Protein AF-B1XJD0-F1 (afdb_monomer_lite)

pLDDT: mean 73.73, std 21.12, range [34.34, 97.94]

Foldseek 3Di:
DDDDDDDDDDDDDDDDDPDDPPPPPPPPPQPWAWLDDDPPPPPCPFDPQQAWTKTWRPLQFAQFWTKIKTKFALVLQADQFFKKKKWWFLQFPWDFDQVQKWKDKQNHTAAWPSVQWDWFFQDDGPDQVVLVVVVVVVVVVPDPDDDDAWDFDQDPNDTDTGHPVVVVVVVVPPPDDDDDDDDDDDDDDPDDPDPPGRGIIMTMIGGPGTDDRSIIMIMMGGGMRGHNDFDWIKMWMWTDDPPDSGIDTRHIYIGGGHD

Structure (mmCIF, N/CA/C/O backbone):
data_AF-B1XJD0-F1
#
_entry.id   AF-B1XJD0-F1
#
loop_
_atom_site.group_PDB
_atom_site.id
_atom_site.type_symbol
_atom_site.label_atom_id
_atom_site.label_alt_id
_atom_site.label_comp_id
_atom_site.label_asym_id
_atom_site.label_entity_id
_atom_site.label_seq_id
_atom_site.pdbx_PDB_ins_code
_atom_site.Cartn_x
_atom_site.Cartn_y
_atom_site.Cartn_z
_atom_site.occupancy
_atom_site.B_iso_or_equiv
_atom_site.auth_seq_id
_atom_site.auth_comp_id
_atom_site.auth_asym_id
_atom_site.auth_atom_id
_atom_site.pdbx_PDB_model_num
ATOM 1 N N . MET A 1 1 ? -8.100 -79.275 33.938 1.00 37.09 1 MET A N 1
ATOM 2 C CA . MET A 1 1 ? -7.032 -79.720 34.858 1.00 37.09 1 MET A CA 1
ATOM 3 C C . MET A 1 1 ? -5.709 -79.637 34.116 1.00 37.09 1 MET A C 1
ATOM 5 O O . MET A 1 1 ? -5.648 -80.158 33.017 1.00 37.09 1 MET A O 1
ATOM 9 N N . GLN A 1 2 ? -4.712 -79.017 34.752 1.00 42.97 2 GLN A N 1
ATOM 10 C CA . GLN A 1 2 ? -3.267 -79.126 34.484 1.00 42.97 2 GLN A CA 1
ATOM 11 C C . GLN A 1 2 ? -2.743 -78.456 33.195 1.00 42.97 2 GLN A C 1
ATOM 13 O O . GLN A 1 2 ? -3.069 -78.874 32.097 1.00 42.97 2 GLN A O 1
ATOM 18 N N . LEU A 1 3 ? -2.105 -77.279 33.242 1.00 44.50 3 LEU A N 1
ATOM 19 C CA . LEU A 1 3 ? -0.872 -76.830 33.925 1.00 44.50 3 LEU A CA 1
ATOM 20 C C . LEU A 1 3 ? 0.400 -77.063 33.082 1.00 44.50 3 LEU A C 1
ATOM 22 O O . LEU A 1 3 ? 0.907 -78.168 32.985 1.00 44.50 3 LEU A O 1
ATOM 26 N N . PHE A 1 4 ? 0.956 -75.925 32.656 1.00 47.53 4 PHE A N 1
ATOM 27 C CA . PHE A 1 4 ? 2.363 -75.526 32.774 1.00 47.53 4 PHE A CA 1
ATOM 28 C C . PHE A 1 4 ? 3.461 -76.048 31.823 1.00 47.53 4 PHE A C 1
ATOM 30 O O . PHE A 1 4 ? 3.772 -77.228 31.750 1.00 47.53 4 PHE A O 1
ATOM 37 N N . ARG A 1 5 ? 4.209 -75.025 31.363 1.00 42.06 5 ARG A N 1
ATOM 38 C CA . ARG A 1 5 ? 5.677 -74.910 31.224 1.00 42.06 5 ARG A CA 1
ATOM 39 C C . ARG A 1 5 ? 6.290 -75.278 29.872 1.00 42.06 5 ARG A C 1
ATOM 41 O O . ARG A 1 5 ? 6.793 -76.374 29.677 1.00 42.06 5 ARG A O 1
ATOM 48 N N . SER A 1 6 ? 6.448 -74.255 29.032 1.00 58.12 6 SER A N 1
ATOM 49 C CA . SER A 1 6 ? 7.637 -74.117 28.184 1.00 58.12 6 SER A CA 1
ATOM 50 C C . SER A 1 6 ? 8.697 -73.278 28.922 1.00 58.12 6 SER A C 1
ATOM 52 O O . SER A 1 6 ? 8.420 -72.118 29.248 1.00 58.12 6 SER A O 1
ATOM 54 N N . PRO A 1 7 ? 9.893 -73.816 29.218 1.00 52.16 7 PRO A N 1
ATOM 55 C CA . PRO A 1 7 ? 10.992 -73.037 29.760 1.00 52.16 7 PRO A CA 1
ATOM 56 C C . PRO A 1 7 ? 11.847 -72.431 28.637 1.00 52.16 7 PRO A C 1
ATOM 58 O O . PRO A 1 7 ? 12.238 -73.112 27.698 1.00 52.16 7 PRO A O 1
ATOM 61 N N . LEU A 1 8 ? 12.141 -71.140 28.806 1.00 48.28 8 LEU A N 1
ATOM 62 C CA . LEU A 1 8 ? 13.484 -70.550 28.758 1.00 48.28 8 LEU A CA 1
ATOM 63 C C . LEU A 1 8 ? 14.339 -70.891 27.520 1.00 48.28 8 LEU A C 1
ATOM 65 O O . LEU A 1 8 ? 14.899 -71.968 27.394 1.00 48.28 8 LEU A O 1
ATOM 69 N N . SER A 1 9 ? 14.500 -69.928 26.614 1.00 43.97 9 SER A N 1
ATOM 70 C CA . SER A 1 9 ? 15.556 -68.900 26.706 1.00 43.97 9 SER A CA 1
ATOM 71 C C . SER A 1 9 ? 16.812 -69.328 25.951 1.00 43.97 9 SER A C 1
ATOM 73 O O . SER A 1 9 ? 17.529 -70.212 26.415 1.00 43.97 9 SER A O 1
ATOM 75 N N . ARG A 1 10 ? 17.117 -68.633 24.843 1.00 45.28 10 ARG A N 1
ATOM 76 C CA . ARG A 1 10 ? 18.333 -67.801 24.723 1.00 45.28 10 ARG A CA 1
ATOM 77 C C . ARG A 1 10 ? 18.529 -67.221 23.311 1.00 45.28 10 ARG A C 1
ATOM 79 O O . ARG A 1 10 ? 18.660 -67.978 22.362 1.00 45.28 10 ARG A O 1
ATOM 86 N N . LEU A 1 11 ? 18.700 -65.888 23.287 1.00 49.62 11 LEU A N 1
ATOM 87 C CA . LEU A 1 11 ? 19.463 -65.048 22.334 1.00 49.62 11 LEU A CA 1
ATOM 88 C C . LEU A 1 11 ? 18.885 -64.896 20.900 1.00 49.62 11 LEU A C 1
ATOM 90 O O . LEU A 1 11 ? 18.484 -65.868 20.291 1.00 49.62 11 LEU A O 1
ATOM 94 N N . ALA A 1 12 ? 18.806 -63.714 20.275 1.00 50.94 12 ALA A N 1
ATOM 95 C CA . ALA A 1 12 ? 19.530 -62.464 20.493 1.00 50.94 12 ALA A CA 1
ATOM 96 C C . ALA A 1 12 ? 18.736 -61.219 20.024 1.00 50.94 12 ALA A C 1
ATOM 98 O O . ALA A 1 12 ? 18.083 -61.215 18.988 1.00 50.94 12 ALA A O 1
ATOM 99 N N . ILE A 1 13 ? 18.833 -60.179 20.851 1.00 56.44 13 ILE A N 1
ATOM 100 C CA . ILE A 1 13 ? 18.947 -58.738 20.573 1.00 56.44 13 ILE A CA 1
ATOM 101 C C . ILE A 1 13 ? 18.846 -58.322 19.088 1.00 56.44 13 ILE A C 1
ATOM 103 O O . ILE A 1 13 ? 19.771 -58.550 18.315 1.00 56.44 13 ILE A O 1
ATOM 107 N N . ALA A 1 14 ? 17.798 -57.564 18.750 1.00 46.12 14 ALA A N 1
ATOM 108 C CA . ALA A 1 14 ? 17.806 -56.607 17.642 1.00 46.12 14 ALA A CA 1
ATOM 109 C C . ALA A 1 14 ? 17.005 -55.358 18.052 1.00 46.12 14 ALA A C 1
ATOM 111 O O . ALA A 1 14 ? 15.786 -55.287 17.934 1.00 46.12 14 ALA A O 1
ATOM 112 N N . THR A 1 15 ? 17.747 -54.440 18.669 1.00 57.81 15 THR A N 1
ATOM 113 C CA . THR A 1 15 ? 17.587 -52.978 18.709 1.00 57.81 15 THR A CA 1
ATOM 114 C C . THR A 1 15 ? 16.253 -52.375 18.250 1.00 57.81 15 THR A C 1
ATOM 116 O O . THR A 1 15 ? 15.942 -52.292 17.065 1.00 57.81 15 THR A O 1
ATOM 119 N N . THR A 1 16 ? 15.549 -51.815 19.232 1.00 60.94 16 THR A N 1
ATOM 120 C CA . THR A 1 16 ? 14.653 -50.658 19.118 1.00 60.94 16 THR A CA 1
ATOM 121 C C . THR A 1 16 ? 15.273 -49.540 18.278 1.00 60.94 16 THR A C 1
ATOM 123 O O . THR A 1 16 ? 16.426 -49.219 18.538 1.00 60.94 16 THR A O 1
ATOM 126 N N . LEU A 1 17 ? 14.512 -48.941 17.350 1.00 49.38 17 LEU A N 1
ATOM 127 C CA . LEU A 1 17 ? 14.515 -47.513 16.962 1.00 49.38 17 LEU A CA 1
ATOM 128 C C . LEU A 1 17 ? 13.517 -47.311 15.794 1.00 49.38 17 LEU A C 1
ATOM 130 O O . LEU A 1 17 ? 13.895 -47.104 14.647 1.00 49.38 17 LEU A O 1
ATOM 134 N N . LEU A 1 18 ? 12.213 -47.377 16.081 1.00 52.88 18 LEU A N 1
ATOM 135 C CA . LEU A 1 18 ? 11.192 -46.709 15.261 1.00 52.88 18 LEU A CA 1
ATOM 136 C C . LEU A 1 18 ? 10.568 -45.614 16.120 1.00 52.88 18 LEU A C 1
ATOM 138 O O . LEU A 1 18 ? 9.481 -45.766 16.670 1.00 52.88 18 LEU A O 1
ATOM 142 N N . SER A 1 19 ? 11.293 -44.515 16.290 1.00 52.78 19 SER A N 1
ATOM 143 C CA . SER A 1 19 ? 10.734 -43.305 16.874 1.00 52.78 19 SER A CA 1
ATOM 144 C C . SER A 1 19 ? 11.059 -42.118 15.986 1.00 52.78 19 SER A C 1
ATOM 146 O O . SER A 1 19 ? 12.203 -41.682 15.910 1.00 52.78 19 SER A O 1
ATOM 148 N N . SER A 1 20 ? 9.993 -41.573 15.408 1.00 56.22 20 SER A N 1
ATOM 149 C CA . SER A 1 20 ? 9.822 -40.144 15.178 1.00 56.22 20 SER A CA 1
ATOM 150 C C . SER A 1 20 ? 10.720 -39.499 14.121 1.00 56.22 20 SER A C 1
ATOM 152 O O . SER A 1 20 ? 11.686 -38.803 14.420 1.00 56.22 20 SER A O 1
ATOM 154 N N . SER A 1 21 ? 10.308 -39.622 12.861 1.00 54.25 21 SER A N 1
ATOM 155 C CA . SER A 1 21 ? 10.612 -38.613 11.845 1.00 54.25 21 SER A CA 1
ATOM 156 C C . SER A 1 21 ? 9.574 -37.489 11.955 1.00 54.25 21 SER A C 1
ATOM 158 O O . SER A 1 21 ? 8.700 -37.366 11.101 1.00 54.25 21 SER A O 1
ATOM 160 N N . LEU A 1 22 ? 9.623 -36.675 13.020 1.00 59.91 22 LEU A N 1
ATOM 161 C CA . LEU A 1 22 ? 9.024 -35.342 12.930 1.00 59.91 22 LEU A CA 1
ATOM 162 C C . LEU A 1 22 ? 9.862 -34.592 11.896 1.00 59.91 22 LEU A C 1
ATOM 164 O O . LEU A 1 22 ? 10.972 -34.148 12.188 1.00 59.91 22 LEU A O 1
ATOM 168 N N . THR A 1 23 ? 9.349 -34.483 10.675 1.00 52.47 23 THR A N 1
ATOM 169 C CA . THR A 1 23 ? 9.836 -33.507 9.709 1.00 52.47 23 THR A CA 1
ATOM 170 C C . THR A 1 23 ? 9.538 -32.130 10.289 1.00 52.47 23 THR A C 1
ATOM 172 O O . THR A 1 23 ? 8.496 -31.535 10.017 1.00 52.47 23 THR A O 1
ATOM 175 N N . PHE A 1 24 ? 10.441 -31.636 11.135 1.00 52.72 24 PHE A N 1
ATOM 176 C CA . PHE A 1 24 ? 10.622 -30.210 11.326 1.00 52.72 24 PHE A CA 1
ATOM 177 C C . PHE A 1 24 ? 10.983 -29.674 9.947 1.00 52.72 24 PHE A C 1
ATOM 179 O O . PHE A 1 24 ? 12.135 -29.748 9.527 1.00 52.72 24 PHE A O 1
ATOM 186 N N . MET A 1 25 ? 9.978 -29.217 9.201 1.00 52.56 25 MET A N 1
ATOM 187 C CA . MET A 1 25 ? 10.244 -28.315 8.098 1.00 52.56 25 MET A CA 1
ATOM 188 C C . MET A 1 25 ? 10.912 -27.106 8.750 1.00 52.56 25 MET A C 1
ATOM 190 O O . MET A 1 25 ? 10.276 -26.472 9.601 1.00 52.56 25 MET A O 1
ATOM 194 N N . PRO A 1 26 ? 12.194 -26.820 8.461 1.00 43.28 26 PRO A N 1
ATOM 195 C CA . PRO A 1 26 ? 12.748 -25.553 8.878 1.00 43.28 26 PRO A CA 1
ATOM 196 C C . PRO A 1 26 ? 11.843 -24.499 8.249 1.00 43.28 26 PRO A C 1
ATOM 198 O O . PRO A 1 26 ? 11.641 -24.499 7.033 1.00 43.28 26 PRO A O 1
ATOM 201 N N . GLN A 1 27 ? 11.240 -23.647 9.077 1.00 50.47 27 GLN A N 1
ATOM 202 C CA . GLN A 1 27 ? 10.704 -22.400 8.564 1.00 50.47 27 GLN A CA 1
ATOM 203 C C . GLN A 1 27 ? 11.916 -21.710 7.959 1.00 50.47 27 GLN A C 1
ATOM 205 O O . GLN A 1 27 ? 12.839 -21.347 8.692 1.00 50.47 27 GLN A O 1
ATOM 210 N N . MET A 1 28 ? 11.995 -21.684 6.628 1.00 46.50 28 MET A N 1
ATOM 211 C CA . MET A 1 28 ? 13.042 -20.938 5.959 1.00 46.50 28 MET A CA 1
ATOM 212 C C . MET A 1 28 ? 12.888 -19.517 6.476 1.00 46.50 28 MET A C 1
ATOM 214 O O . MET A 1 28 ? 11.857 -18.884 6.256 1.00 46.50 28 MET A O 1
ATOM 218 N N . ALA A 1 29 ? 13.860 -19.070 7.266 1.00 50.50 29 ALA A N 1
ATOM 219 C CA . ALA A 1 29 ? 13.993 -17.668 7.577 1.00 50.50 29 ALA A CA 1
ATOM 220 C C . ALA A 1 29 ? 14.306 -17.007 6.234 1.00 50.50 29 ALA A C 1
ATOM 222 O O . ALA A 1 29 ? 15.445 -17.049 5.772 1.00 50.50 29 ALA A O 1
ATOM 223 N N . GLU A 1 30 ? 13.256 -16.541 5.556 1.00 58.94 30 GLU A N 1
ATOM 224 C CA . GLU A 1 30 ? 13.356 -15.717 4.357 1.00 58.94 30 GLU A CA 1
ATOM 225 C C . GLU A 1 30 ? 14.328 -14.583 4.688 1.00 58.94 30 GLU A C 1
ATOM 227 O O . GLU A 1 30 ? 14.205 -13.933 5.734 1.00 58.94 30 GLU A O 1
ATOM 232 N N . ALA A 1 31 ? 15.345 -14.399 3.848 1.00 63.00 31 ALA A N 1
ATOM 233 C CA . ALA A 1 31 ? 16.375 -13.389 4.048 1.00 63.00 31 ALA A CA 1
ATOM 234 C C . ALA A 1 31 ? 15.811 -12.016 3.660 1.00 63.00 31 ALA A C 1
ATOM 236 O O . ALA A 1 31 ? 16.278 -11.374 2.729 1.00 63.00 31 ALA A O 1
ATOM 237 N N . ARG A 1 32 ? 14.768 -11.587 4.372 1.00 84.31 32 ARG A N 1
ATOM 238 C CA . ARG A 1 32 ? 14.073 -10.326 4.145 1.00 84.31 32 ARG A CA 1
ATOM 239 C C . ARG A 1 32 ? 15.014 -9.177 4.470 1.00 84.31 32 ARG A C 1
ATOM 241 O O . ARG A 1 32 ? 15.467 -9.035 5.609 1.00 84.31 32 ARG A O 1
ATOM 248 N N . GLN A 1 33 ? 15.289 -8.348 3.478 1.00 84.88 33 GLN A N 1
ATOM 249 C CA . GLN A 1 33 ? 16.064 -7.130 3.653 1.00 84.88 33 GLN A CA 1
ATOM 250 C C . GLN A 1 33 ? 15.091 -5.986 3.947 1.00 84.88 33 GLN A C 1
ATOM 252 O O . GLN A 1 33 ? 14.076 -5.884 3.267 1.00 84.88 33 GLN A O 1
ATOM 257 N N . PRO A 1 34 ? 15.328 -5.128 4.951 1.00 86.62 34 PRO A N 1
ATOM 258 C CA . PRO A 1 34 ? 14.479 -3.955 5.146 1.00 86.62 34 PRO A CA 1
ATOM 259 C C . PRO A 1 34 ? 14.490 -3.107 3.867 1.00 86.62 34 PRO A C 1
ATOM 261 O O . PRO A 1 34 ? 15.546 -2.984 3.251 1.00 86.62 34 PRO A O 1
ATOM 264 N N . CYS A 1 35 ? 13.360 -2.501 3.481 1.00 79.44 35 CYS A N 1
ATOM 265 C CA . CYS A 1 35 ? 13.272 -1.691 2.252 1.00 79.44 35 CYS A CA 1
ATOM 266 C C . CYS A 1 35 ? 14.098 -0.391 2.287 1.00 79.44 35 CYS A C 1
ATOM 268 O O . CYS A 1 35 ? 13.770 0.557 1.595 1.00 79.44 35 CYS A O 1
ATOM 270 N N . GLY A 1 36 ? 15.076 -0.259 3.168 1.00 68.31 36 GLY A N 1
ATOM 271 C CA . GLY A 1 36 ? 15.842 0.959 3.321 1.00 68.31 36 GLY A CA 1
ATOM 272 C C . GLY A 1 36 ? 16.878 0.773 4.407 1.00 68.31 36 GLY A C 1
ATOM 273 O O . GLY A 1 36 ? 16.563 0.456 5.560 1.00 68.31 36 GLY A O 1
ATOM 274 N N . SER A 1 37 ? 18.133 0.977 4.035 1.00 51.00 37 SER A N 1
ATOM 275 C CA . SER A 1 37 ? 19.194 1.222 4.998 1.00 51.00 37 SER A CA 1
ATOM 276 C C . SER A 1 37 ? 19.042 2.681 5.430 1.00 51.00 37 SER A C 1
ATOM 278 O O . SER A 1 37 ? 18.950 3.549 4.580 1.00 51.00 37 SER A O 1
ATOM 280 N N . PHE A 1 38 ? 18.949 2.956 6.733 1.00 55.47 38 PHE A N 1
ATOM 281 C CA . PHE A 1 38 ? 18.838 4.300 7.330 1.00 55.47 38 PHE A CA 1
ATOM 282 C C . PHE A 1 38 ? 17.679 5.201 6.820 1.00 55.47 38 PHE A C 1
ATOM 284 O O . PHE A 1 38 ? 17.768 5.915 5.829 1.00 55.47 38 PHE A O 1
ATOM 291 N N . THR A 1 39 ? 16.590 5.316 7.588 1.00 52.31 39 THR A N 1
ATOM 292 C CA . THR A 1 39 ? 15.607 6.390 7.358 1.00 52.31 39 THR A CA 1
ATOM 293 C C . THR A 1 39 ? 16.167 7.732 7.842 1.00 52.31 39 THR A C 1
ATOM 295 O O . THR A 1 39 ? 15.893 8.162 8.963 1.00 52.31 39 THR A O 1
ATOM 298 N N . ILE A 1 40 ? 16.956 8.420 7.014 1.00 55.59 40 ILE A N 1
ATOM 299 C CA . ILE A 1 40 ? 17.175 9.858 7.197 1.00 55.59 40 ILE A CA 1
ATOM 300 C C . ILE A 1 40 ? 15.996 10.560 6.525 1.00 55.59 40 ILE A C 1
ATOM 302 O O . ILE A 1 40 ? 15.950 10.704 5.307 1.00 55.59 40 ILE A O 1
ATOM 306 N N . ASN A 1 41 ? 15.021 10.981 7.332 1.00 52.97 41 ASN A N 1
ATOM 307 C CA . ASN A 1 41 ? 13.953 11.885 6.913 1.00 52.97 41 ASN A CA 1
ATOM 308 C C . ASN A 1 41 ? 14.570 13.270 6.628 1.00 52.97 41 ASN A C 1
ATOM 310 O O . ASN A 1 41 ? 14.563 14.149 7.492 1.00 52.97 41 ASN A O 1
ATOM 314 N N . TRP A 1 42 ? 15.188 13.432 5.454 1.00 43.97 42 TRP A N 1
ATOM 315 C CA . TRP A 1 42 ? 15.706 14.708 4.963 1.00 43.97 42 TRP A CA 1
ATOM 316 C C . TRP A 1 42 ? 14.530 15.687 4.826 1.00 43.97 42 TRP A C 1
ATOM 318 O O . TRP A 1 42 ? 13.798 15.652 3.845 1.00 43.97 42 TRP A O 1
ATOM 328 N N . GLY A 1 43 ? 14.318 16.529 5.842 1.00 50.00 43 GLY A N 1
ATOM 329 C CA . GLY A 1 43 ? 13.309 17.598 5.824 1.00 50.00 43 GLY A CA 1
ATOM 330 C C . GLY A 1 43 ? 12.085 17.411 6.729 1.00 50.00 43 GLY A C 1
ATOM 331 O O . GLY A 1 43 ? 11.285 18.333 6.828 1.00 50.00 43 GLY A O 1
ATOM 332 N N . GLY A 1 44 ? 11.934 16.291 7.444 1.00 57.81 44 GLY A N 1
ATOM 333 C CA . GLY A 1 44 ? 10.861 16.148 8.441 1.00 57.81 44 GLY A CA 1
ATOM 334 C C . GLY A 1 44 ? 9.459 15.873 7.874 1.00 57.81 44 GLY A C 1
ATOM 335 O O . GLY A 1 44 ? 8.488 15.965 8.618 1.00 57.81 44 GLY A O 1
ATOM 336 N N . THR A 1 45 ? 9.335 15.493 6.600 1.00 64.56 45 THR A N 1
ATOM 337 C CA . THR A 1 45 ? 8.058 15.382 5.867 1.00 64.56 45 THR A CA 1
ATOM 338 C C . THR A 1 45 ? 7.074 14.369 6.472 1.00 64.56 45 THR A C 1
ATOM 340 O O . THR A 1 45 ? 5.865 14.523 6.322 1.00 64.56 45 THR A O 1
ATOM 343 N N . ILE A 1 46 ? 7.563 13.342 7.182 1.00 72.56 46 ILE A N 1
ATOM 344 C CA . ILE A 1 46 ? 6.724 12.287 7.779 1.00 72.56 46 ILE A CA 1
ATOM 345 C C . ILE A 1 46 ? 6.996 12.150 9.287 1.00 72.56 46 ILE A C 1
ATOM 347 O O . ILE A 1 46 ? 8.151 11.944 9.681 1.00 72.56 46 ILE A O 1
ATOM 351 N N . PRO A 1 47 ? 5.961 12.190 10.149 1.00 79.44 47 PRO A N 1
ATOM 352 C CA . PRO A 1 47 ? 6.110 11.875 11.567 1.00 79.44 47 PRO A CA 1
ATOM 353 C C . PRO A 1 47 ? 6.662 10.458 11.767 1.00 79.44 47 PRO A C 1
ATOM 355 O O . PRO A 1 47 ? 6.198 9.515 11.132 1.00 79.44 47 PRO A O 1
ATOM 358 N N . GLN A 1 48 ? 7.598 10.258 12.701 1.00 79.50 48 GLN A N 1
ATOM 359 C CA . GLN A 1 48 ? 8.196 8.930 12.934 1.00 79.50 48 GLN A CA 1
ATOM 360 C C . GLN A 1 48 ? 7.159 7.840 13.262 1.00 79.50 48 GLN A C 1
ATOM 362 O O . GLN A 1 48 ? 7.336 6.681 12.893 1.00 79.50 48 GLN A O 1
ATOM 367 N N . GLY A 1 49 ? 6.056 8.210 13.924 1.00 82.56 49 GLY A N 1
ATOM 368 C CA . GLY A 1 49 ? 4.950 7.299 14.235 1.00 82.56 49 GLY A CA 1
ATOM 369 C C . GLY A 1 49 ? 4.136 6.841 13.019 1.00 82.56 49 GLY A C 1
ATOM 370 O O . GLY A 1 49 ? 3.374 5.882 13.135 1.00 82.56 49 GLY A O 1
ATOM 371 N N . ASP A 1 50 ? 4.301 7.493 11.869 1.00 87.88 50 ASP A N 1
ATOM 372 C CA . ASP A 1 50 ? 3.628 7.169 10.608 1.00 87.88 50 ASP A CA 1
ATOM 373 C C . ASP A 1 50 ? 4.512 6.380 9.646 1.00 87.88 50 ASP A C 1
ATOM 375 O O . ASP A 1 50 ? 4.020 5.911 8.624 1.00 87.88 50 ASP A O 1
ATOM 379 N N . ILE A 1 51 ? 5.791 6.192 9.978 1.00 89.69 51 ILE A N 1
ATOM 380 C CA . ILE A 1 51 ? 6.685 5.346 9.193 1.00 89.69 51 ILE A CA 1
ATOM 381 C C . ILE A 1 51 ? 6.342 3.883 9.486 1.00 89.69 51 ILE A C 1
ATOM 383 O O . ILE A 1 51 ? 6.507 3.368 10.605 1.00 89.69 51 ILE A O 1
ATOM 387 N N . LEU A 1 52 ? 5.825 3.226 8.458 1.00 92.88 52 LEU A N 1
ATOM 388 C CA . LEU A 1 52 ? 5.489 1.816 8.456 1.00 92.88 52 LEU A CA 1
ATOM 389 C C . LEU A 1 52 ? 6.723 0.986 8.093 1.00 92.88 52 LEU A C 1
ATOM 391 O O . LEU A 1 52 ? 7.656 1.463 7.446 1.00 92.88 52 LEU A O 1
ATOM 395 N N . LYS A 1 53 ? 6.749 -0.264 8.556 1.00 92.44 53 LYS A N 1
ATOM 396 C CA . LYS A 1 53 ? 7.866 -1.171 8.283 1.00 92.44 53 LYS A CA 1
ATOM 397 C C . LYS A 1 53 ? 7.628 -1.882 6.964 1.00 92.44 53 LYS A C 1
ATOM 399 O O . LYS A 1 53 ? 6.501 -2.272 6.674 1.00 92.44 53 LYS A O 1
ATOM 404 N N . CYS A 1 54 ? 8.684 -2.098 6.197 1.00 93.00 54 CYS A N 1
ATOM 405 C CA . CYS A 1 54 ? 8.616 -3.020 5.081 1.00 93.00 54 CYS A CA 1
ATOM 406 C C . CYS A 1 54 ? 9.939 -3.747 4.861 1.00 93.00 54 CYS A C 1
ATOM 408 O O . CYS A 1 54 ? 10.986 -3.346 5.385 1.00 93.00 54 CYS A O 1
ATOM 410 N N . ALA A 1 55 ? 9.868 -4.817 4.079 1.00 92.75 55 ALA A N 1
ATOM 411 C CA . ALA A 1 55 ? 11.018 -5.562 3.609 1.00 92.75 55 ALA A CA 1
ATOM 412 C C . ALA A 1 55 ? 10.869 -5.975 2.138 1.00 92.75 55 ALA A C 1
ATOM 414 O O . ALA A 1 55 ? 9.760 -6.060 1.614 1.00 92.75 55 ALA A O 1
ATOM 415 N N . VAL A 1 56 ? 11.994 -6.273 1.501 1.00 92.25 56 VAL A N 1
ATOM 416 C CA . VAL A 1 56 ? 12.113 -6.847 0.160 1.00 92.25 56 VAL A CA 1
ATOM 417 C C . VAL A 1 56 ? 12.792 -8.215 0.252 1.00 92.25 56 VAL A C 1
ATOM 419 O O . VAL A 1 56 ? 13.613 -8.444 1.143 1.00 92.25 56 VAL A O 1
ATOM 422 N N . GLU A 1 57 ? 12.422 -9.149 -0.622 1.00 90.56 57 GLU A N 1
ATOM 423 C CA . GLU A 1 57 ? 12.968 -10.515 -0.584 1.00 90.56 57 GLU A CA 1
ATOM 424 C C . GLU A 1 57 ? 14.358 -10.601 -1.219 1.00 90.56 57 GLU A C 1
ATOM 426 O O . GLU A 1 57 ? 15.258 -11.202 -0.640 1.00 90.56 57 GLU A O 1
ATOM 431 N N . TYR A 1 58 ? 14.528 -10.036 -2.418 1.00 88.69 58 TYR A N 1
ATOM 432 C CA . TYR A 1 58 ? 15.737 -10.251 -3.221 1.00 88.69 58 TYR A CA 1
ATOM 433 C C . TYR A 1 58 ? 16.592 -9.003 -3.401 1.00 88.69 58 TYR A C 1
ATOM 435 O O . TYR A 1 58 ? 17.731 -9.133 -3.849 1.00 88.69 58 TYR A O 1
ATOM 443 N N . ASN A 1 59 ? 16.034 -7.824 -3.113 1.00 87.06 59 ASN A N 1
ATOM 444 C CA . ASN A 1 59 ? 16.640 -6.528 -3.412 1.00 87.06 59 ASN A CA 1
ATOM 445 C C . ASN A 1 59 ? 17.243 -6.494 -4.830 1.00 87.06 59 ASN A C 1
ATOM 447 O O . ASN A 1 59 ? 18.425 -6.255 -5.061 1.00 87.06 59 ASN A O 1
ATOM 451 N N . SER A 1 60 ? 16.405 -6.851 -5.794 1.00 88.69 60 SER A N 1
ATOM 452 C CA . SER A 1 60 ? 16.787 -7.146 -7.173 1.00 88.69 60 SER A CA 1
ATOM 453 C C . SER A 1 60 ? 17.139 -5.907 -8.009 1.00 88.69 60 SER A C 1
ATOM 455 O O . SER A 1 60 ? 17.660 -6.063 -9.115 1.00 88.69 60 SER A O 1
ATOM 457 N N . GLY A 1 61 ? 16.875 -4.703 -7.493 1.00 91.69 61 GLY A N 1
ATOM 458 C CA . GLY A 1 61 ? 17.151 -3.423 -8.148 1.00 91.69 61 GLY A CA 1
ATOM 459 C C . GLY A 1 61 ? 16.164 -3.046 -9.258 1.00 91.69 61 GLY A C 1
ATOM 460 O O . GLY A 1 61 ? 15.179 -3.742 -9.532 1.00 91.69 61 GLY A O 1
ATOM 461 N N . ALA A 1 62 ? 16.410 -1.908 -9.897 1.00 93.38 62 ALA A N 1
ATOM 462 C CA . ALA A 1 62 ? 15.549 -1.321 -10.915 1.00 93.38 62 ALA A CA 1
ATOM 463 C C . ALA A 1 62 ? 15.336 -2.255 -12.121 1.00 93.38 62 ALA A C 1
ATOM 465 O O . ALA A 1 62 ? 16.220 -3.012 -12.533 1.00 93.38 62 ALA A O 1
ATOM 466 N N . ARG A 1 63 ? 14.144 -2.194 -12.734 1.00 93.12 63 ARG A N 1
ATOM 467 C CA . ARG A 1 63 ? 13.714 -3.031 -13.881 1.00 93.12 63 ARG A CA 1
ATOM 468 C C . ARG A 1 63 ? 13.710 -4.547 -13.631 1.00 93.12 63 ARG A C 1
ATOM 470 O O . ARG A 1 63 ? 13.522 -5.318 -14.577 1.00 93.12 63 ARG A O 1
ATOM 477 N N . ARG A 1 64 ? 13.949 -5.008 -12.403 1.00 95.12 64 ARG A N 1
ATOM 478 C CA . ARG A 1 64 ? 13.884 -6.427 -12.030 1.00 95.12 64 ARG A CA 1
ATOM 479 C C . ARG A 1 64 ? 12.584 -6.746 -11.308 1.00 95.12 64 ARG A C 1
ATOM 481 O O . ARG A 1 64 ? 11.756 -5.873 -11.080 1.00 95.12 64 ARG A O 1
ATOM 488 N N . ARG A 1 65 ? 12.371 -8.031 -11.029 1.00 95.44 65 ARG A N 1
ATOM 489 C CA . ARG A 1 65 ? 11.223 -8.487 -10.251 1.00 95.44 65 ARG A CA 1
ATOM 490 C C . ARG A 1 65 ? 11.623 -8.735 -8.816 1.00 95.44 65 ARG A C 1
ATOM 492 O O . ARG A 1 65 ? 12.600 -9.441 -8.583 1.00 95.44 65 ARG A O 1
ATOM 499 N N . ASP A 1 66 ? 10.795 -8.259 -7.902 1.00 94.62 66 ASP A N 1
ATOM 500 C CA . ASP A 1 66 ? 10.970 -8.483 -6.477 1.00 94.62 66 ASP A CA 1
ATOM 501 C C . ASP A 1 66 ? 9.661 -8.858 -5.788 1.00 94.62 66 ASP A C 1
ATOM 503 O O . ASP A 1 66 ? 8.589 -8.915 -6.399 1.00 94.62 66 ASP A O 1
ATOM 507 N N . ARG A 1 67 ? 9.765 -9.124 -4.490 1.00 96.12 67 ARG A N 1
ATOM 508 C CA . ARG A 1 67 ? 8.629 -9.306 -3.601 1.00 96.12 67 ARG A CA 1
ATOM 509 C C . ARG A 1 67 ? 8.729 -8.322 -2.451 1.00 96.12 67 ARG A C 1
ATOM 511 O O . ARG A 1 67 ? 9.743 -8.286 -1.758 1.00 96.12 67 ARG A O 1
ATOM 518 N N . TYR A 1 68 ? 7.661 -7.563 -2.237 1.00 95.75 68 TYR A N 1
ATOM 519 C CA . TYR A 1 68 ? 7.573 -6.587 -1.156 1.00 95.75 68 TYR A CA 1
ATOM 520 C C . TYR A 1 68 ? 6.698 -7.123 -0.026 1.00 95.75 68 TYR A C 1
ATOM 522 O O . TYR A 1 68 ? 5.625 -7.675 -0.269 1.00 95.75 68 TYR A O 1
ATOM 530 N N . TYR A 1 69 ? 7.140 -6.908 1.208 1.00 96.44 69 TYR A N 1
ATOM 531 C CA . TYR A 1 69 ? 6.413 -7.187 2.441 1.00 96.44 69 TYR A CA 1
ATOM 532 C C . TYR A 1 69 ? 6.135 -5.861 3.136 1.00 96.44 69 TYR A C 1
ATOM 534 O O . TYR A 1 69 ? 7.048 -5.233 3.666 1.00 96.44 69 TYR A O 1
ATOM 542 N N . LEU A 1 70 ? 4.887 -5.417 3.115 1.00 96.88 70 LEU A N 1
ATOM 543 C CA . LEU A 1 70 ? 4.451 -4.123 3.622 1.00 96.88 70 LEU A CA 1
ATOM 544 C C . LEU A 1 70 ? 3.681 -4.336 4.936 1.00 96.88 70 LEU A C 1
ATOM 546 O O . LEU A 1 70 ? 2.551 -4.823 4.933 1.00 96.88 70 LEU A O 1
ATOM 550 N N . GLU A 1 71 ? 4.297 -4.005 6.073 1.00 96.38 71 GLU A N 1
ATOM 551 C CA . GLU A 1 71 ? 3.734 -4.230 7.413 1.00 96.38 71 GLU A CA 1
ATOM 552 C C . GLU A 1 71 ? 2.982 -2.987 7.907 1.00 96.38 71 GLU A C 1
ATOM 554 O O . GLU A 1 71 ? 3.519 -1.873 7.932 1.00 96.38 71 GLU A O 1
ATOM 559 N N . ILE A 1 72 ? 1.750 -3.190 8.369 1.00 96.50 72 ILE A N 1
ATOM 560 C CA . ILE A 1 72 ? 0.934 -2.207 9.075 1.00 96.50 72 ILE A CA 1
ATOM 561 C C . ILE A 1 72 ? 0.786 -2.673 10.520 1.00 96.50 72 ILE A C 1
ATOM 563 O O . ILE A 1 72 ? 0.134 -3.673 10.817 1.00 96.50 72 ILE A O 1
ATOM 567 N N . LYS A 1 73 ? 1.364 -1.894 11.436 1.00 92.38 73 LYS A N 1
ATOM 568 C CA . LYS A 1 73 ? 1.332 -2.190 12.870 1.00 92.38 73 LYS A CA 1
ATOM 569 C C . LYS A 1 73 ? -0.103 -2.183 13.387 1.00 92.38 73 LYS A C 1
ATOM 571 O O . LYS A 1 73 ? -0.855 -1.245 13.114 1.00 92.38 73 LYS A O 1
ATOM 576 N N . LYS A 1 74 ? -0.412 -3.111 14.292 1.00 95.50 74 LYS A N 1
ATOM 577 C CA . LYS A 1 74 ? -1.701 -3.168 15.002 1.00 95.50 74 LYS A CA 1
ATOM 578 C C . LYS A 1 74 ? -2.210 -1.848 15.589 1.00 95.50 74 LYS A C 1
ATOM 580 O O . LYS A 1 74 ? -3.405 -1.596 15.560 1.00 95.50 74 LYS A O 1
ATOM 585 N N . SER A 1 75 ? -1.323 -0.968 16.063 1.00 94.75 75 SER A N 1
ATOM 586 C CA . SER A 1 75 ? -1.701 0.340 16.622 1.00 94.75 75 SER A CA 1
ATOM 587 C C . SER A 1 75 ? -2.322 1.298 15.598 1.00 94.75 75 SER A C 1
ATOM 589 O O . SER A 1 75 ? -2.862 2.329 15.983 1.00 94.75 75 SER A O 1
ATOM 591 N N . LYS A 1 76 ? -2.196 1.004 14.298 1.00 95.50 76 LYS A N 1
ATOM 592 C CA . LYS A 1 76 ? -2.825 1.757 13.206 1.00 95.50 76 LYS A CA 1
ATOM 593 C C . LYS A 1 76 ? -4.190 1.180 12.815 1.00 95.50 76 LYS A C 1
ATOM 595 O O . LYS A 1 76 ? -4.991 1.885 12.214 1.00 95.50 76 LYS A O 1
ATOM 600 N N . ILE A 1 77 ? -4.483 -0.068 13.184 1.00 96.25 77 ILE A N 1
ATOM 601 C CA . ILE A 1 77 ? -5.754 -0.742 12.895 1.00 96.25 77 ILE A CA 1
ATOM 602 C C . ILE A 1 77 ? -6.741 -0.459 14.032 1.00 96.25 77 ILE A C 1
ATOM 604 O O . ILE A 1 77 ? -6.954 -1.281 14.917 1.00 96.25 77 ILE A O 1
ATOM 608 N N . VAL A 1 78 ? -7.310 0.745 14.041 1.00 94.00 78 VAL A N 1
ATOM 609 C CA . VAL A 1 78 ? -8.224 1.207 15.106 1.00 94.00 78 VAL A CA 1
ATOM 610 C C . VAL A 1 78 ? -9.691 0.827 14.875 1.00 94.00 78 VAL A C 1
ATOM 612 O O . VAL A 1 78 ? -10.489 0.884 15.805 1.00 94.00 78 VAL A O 1
ATOM 615 N N . ASP A 1 79 ? -10.043 0.429 13.652 1.00 94.62 79 ASP A N 1
ATOM 616 C CA . ASP A 1 79 ? -11.407 0.101 13.231 1.00 94.62 79 ASP A CA 1
ATOM 617 C C . ASP A 1 79 ? -11.430 -1.205 12.413 1.00 94.62 79 ASP A C 1
ATOM 619 O O . ASP A 1 79 ? -10.392 -1.790 12.084 1.00 94.62 79 ASP A O 1
ATOM 623 N N . ARG A 1 80 ? -12.630 -1.676 12.073 1.00 95.56 80 ARG A N 1
ATOM 624 C CA . ARG A 1 80 ? -12.902 -2.846 11.237 1.00 95.56 80 ARG A CA 1
ATOM 625 C C . ARG A 1 80 ? -12.722 -2.535 9.754 1.00 95.56 80 ARG A C 1
ATOM 627 O O . ARG A 1 80 ? -13.674 -2.558 8.970 1.00 95.56 80 ARG A O 1
ATOM 634 N N . PHE A 1 81 ? -11.492 -2.218 9.371 1.00 96.31 81 PHE A N 1
ATOM 635 C CA . PHE A 1 81 ? -11.139 -1.967 7.979 1.00 96.31 81 PHE A CA 1
ATOM 636 C C . PHE A 1 81 ? -11.356 -3.208 7.111 1.00 96.31 81 PHE A C 1
ATOM 638 O O . PHE A 1 81 ? -11.087 -4.331 7.534 1.00 96.31 81 PHE A O 1
ATOM 645 N N . GLN A 1 82 ? -11.831 -2.996 5.888 1.00 95.56 82 GLN A N 1
ATOM 646 C CA . GLN A 1 82 ? -11.989 -4.052 4.888 1.00 95.56 82 GLN A CA 1
ATOM 647 C C . GLN A 1 82 ? -11.206 -3.746 3.614 1.00 95.56 82 GLN A C 1
ATOM 649 O O . GLN A 1 82 ? -10.639 -4.659 3.019 1.00 95.56 82 GLN A O 1
ATOM 654 N N . THR A 1 83 ? -11.163 -2.47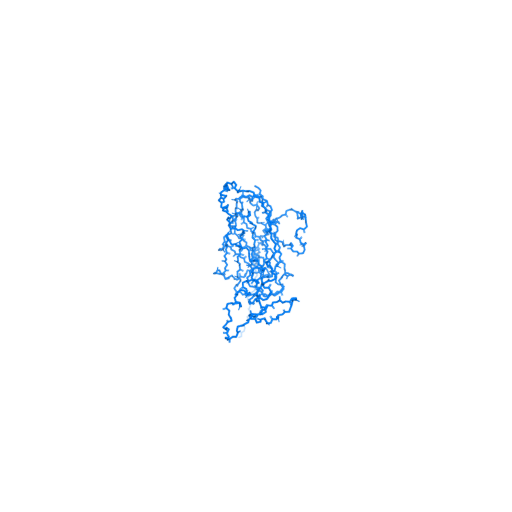8 3.208 1.00 95.38 83 THR A N 1
ATOM 655 C CA . THR A 1 83 ? -10.457 -2.052 1.999 1.00 95.38 83 THR A CA 1
ATOM 656 C C . THR A 1 83 ? -9.227 -1.254 2.383 1.00 95.38 83 THR A C 1
ATOM 658 O O . THR A 1 83 ? -9.326 -0.297 3.149 1.00 95.38 83 THR A O 1
ATOM 661 N N . PHE A 1 84 ? -8.085 -1.639 1.833 1.00 96.00 84 PHE A N 1
ATOM 662 C CA . PHE A 1 84 ? -6.828 -0.910 1.883 1.00 96.00 84 PHE A CA 1
ATOM 663 C C . PHE A 1 84 ? -6.565 -0.267 0.530 1.00 96.00 84 PHE A C 1
ATOM 665 O O . PHE A 1 84 ? -6.860 -0.848 -0.511 1.00 96.00 84 PHE A O 1
ATOM 672 N N . GLU A 1 85 ? -5.991 0.924 0.552 1.00 94.94 85 GLU A N 1
ATOM 673 C CA . GLU A 1 85 ? -5.604 1.663 -0.641 1.00 94.94 85 GLU A CA 1
ATOM 674 C C . GLU A 1 85 ? -4.168 2.139 -0.461 1.00 94.94 85 GLU A C 1
ATOM 676 O O . GLU A 1 85 ? -3.835 2.807 0.521 1.00 94.94 85 GLU A O 1
ATOM 681 N N . LEU A 1 86 ? -3.301 1.725 -1.377 1.00 95.25 86 LEU A N 1
ATOM 682 C CA . LEU A 1 86 ? -1.886 2.051 -1.363 1.00 95.25 86 LEU A CA 1
ATOM 683 C C . LEU A 1 86 ? -1.631 3.025 -2.504 1.00 95.25 86 LEU A C 1
ATOM 685 O O . LEU A 1 86 ? -1.825 2.687 -3.668 1.00 95.25 86 LEU A O 1
ATOM 689 N N . SER A 1 87 ? -1.193 4.227 -2.159 1.00 92.69 87 SER A N 1
ATOM 690 C CA . SER A 1 87 ? -0.833 5.277 -3.103 1.00 92.69 87 SER A CA 1
ATOM 691 C C . SER A 1 87 ? 0.664 5.234 -3.362 1.00 92.69 87 SER A C 1
ATOM 693 O O . SER A 1 87 ? 1.459 5.353 -2.428 1.00 92.69 87 SER A O 1
ATOM 695 N N . PHE A 1 88 ? 1.034 5.103 -4.629 1.00 92.69 88 PHE A N 1
ATOM 696 C CA . PHE A 1 88 ? 2.409 5.160 -5.111 1.00 92.69 88 PHE A CA 1
ATOM 697 C C . PHE A 1 88 ? 2.669 6.531 -5.751 1.00 92.69 88 PHE A C 1
ATOM 699 O O . PHE A 1 88 ? 1.734 7.133 -6.292 1.00 92.69 88 PHE A O 1
ATOM 706 N N . PRO A 1 89 ? 3.915 7.032 -5.699 1.00 89.88 89 PRO A N 1
ATOM 707 C CA . PRO A 1 89 ? 4.252 8.325 -6.278 1.00 89.88 89 PRO A CA 1
ATOM 708 C C . PRO A 1 89 ? 4.246 8.271 -7.816 1.00 89.88 89 PRO A C 1
ATOM 710 O O . PRO A 1 89 ? 4.359 7.205 -8.429 1.00 89.88 89 PRO A O 1
ATOM 713 N N . GLU A 1 90 ? 4.107 9.437 -8.446 1.00 85.38 90 GLU A N 1
ATOM 714 C CA . GLU A 1 90 ? 3.997 9.595 -9.906 1.00 85.38 90 GLU A CA 1
ATOM 715 C C . GLU A 1 90 ? 5.216 9.072 -10.686 1.00 85.38 90 GLU A C 1
ATOM 717 O O . GLU A 1 90 ? 5.099 8.616 -11.826 1.00 85.38 90 GLU A O 1
ATOM 722 N N . ASP A 1 91 ? 6.386 9.042 -10.057 1.00 87.81 91 ASP A N 1
ATOM 723 C CA . ASP A 1 91 ? 7.645 8.574 -10.631 1.00 87.81 91 ASP A CA 1
ATOM 724 C C . ASP A 1 91 ? 7.865 7.056 -10.474 1.00 87.81 91 ASP A C 1
ATOM 726 O O . ASP A 1 91 ? 8.790 6.503 -11.073 1.00 87.81 91 ASP A O 1
ATOM 730 N N . PHE A 1 92 ? 7.005 6.357 -9.720 1.00 91.62 92 PHE A N 1
ATOM 731 C CA . PHE A 1 92 ? 7.044 4.899 -9.570 1.00 91.62 92 PHE A CA 1
ATOM 732 C C . PHE A 1 92 ? 6.432 4.184 -10.783 1.00 91.62 92 PHE A C 1
ATOM 734 O O . PHE A 1 92 ? 5.296 3.723 -10.743 1.00 91.62 92 PHE A O 1
ATOM 741 N N . ASP A 1 93 ? 7.159 4.051 -11.883 1.00 91.56 93 ASP A N 1
ATOM 742 C CA . ASP A 1 93 ? 6.678 3.384 -13.107 1.00 91.56 93 ASP A CA 1
ATOM 743 C C . ASP A 1 93 ? 6.687 1.836 -13.046 1.00 91.56 93 ASP A C 1
ATOM 745 O O . ASP A 1 93 ? 6.604 1.156 -14.074 1.00 91.56 93 ASP A O 1
ATOM 749 N N . GLY A 1 94 ? 6.774 1.264 -11.841 1.00 92.50 94 GLY A N 1
ATOM 750 C CA . GLY A 1 94 ? 6.690 -0.174 -11.601 1.00 92.50 94 GLY A CA 1
ATOM 751 C C . GLY A 1 94 ? 5.296 -0.752 -11.872 1.00 92.50 94 GLY A C 1
ATOM 752 O O . GLY A 1 94 ? 4.308 -0.036 -12.047 1.00 92.50 94 GLY A O 1
ATOM 753 N N . ARG A 1 95 ? 5.193 -2.086 -11.900 1.00 94.62 95 ARG A N 1
ATOM 754 C CA . ARG A 1 95 ? 3.905 -2.786 -12.074 1.00 94.62 95 ARG A CA 1
ATOM 755 C C . ARG A 1 95 ? 3.705 -3.890 -11.053 1.00 94.62 95 ARG A C 1
ATOM 757 O O . ARG A 1 95 ? 4.546 -4.783 -10.940 1.00 94.62 95 ARG A O 1
ATOM 764 N N . VAL A 1 96 ? 2.554 -3.855 -10.389 1.00 95.44 96 VAL A N 1
ATOM 765 C CA . VAL A 1 96 ? 2.098 -4.887 -9.456 1.00 95.44 96 VAL A CA 1
ATOM 766 C C . VAL A 1 96 ? 1.234 -5.905 -10.204 1.00 95.44 96 VAL A C 1
ATOM 768 O O . VAL A 1 96 ? 0.446 -5.538 -11.072 1.00 95.44 96 VAL A O 1
ATOM 771 N N . ASP A 1 97 ? 1.424 -7.185 -9.892 1.00 94.12 97 ASP A N 1
ATOM 772 C CA . ASP A 1 97 ? 0.609 -8.303 -10.383 1.00 94.12 97 ASP A CA 1
ATOM 773 C C . ASP A 1 97 ? -0.507 -8.554 -9.355 1.00 94.12 97 ASP A C 1
ATOM 775 O O . ASP A 1 97 ? -0.243 -9.052 -8.258 1.00 94.12 97 ASP A O 1
ATOM 779 N N . ASP A 1 98 ? -1.733 -8.131 -9.670 1.00 91.06 98 ASP A N 1
ATOM 780 C CA . ASP A 1 98 ? -2.886 -8.164 -8.761 1.00 91.06 98 ASP A CA 1
ATOM 781 C C . ASP A 1 98 ? -3.273 -9.589 -8.338 1.00 91.06 98 ASP A C 1
ATOM 783 O O . ASP A 1 98 ? -3.570 -9.836 -7.168 1.00 91.06 98 ASP A O 1
ATOM 787 N N . ALA A 1 99 ? -3.133 -10.553 -9.248 1.00 92.81 99 ALA A N 1
ATOM 788 C CA . ALA A 1 99 ? -3.340 -11.977 -8.998 1.00 92.81 99 ALA A CA 1
ATOM 789 C C . ALA A 1 99 ? -2.323 -12.591 -8.016 1.00 92.81 99 ALA A C 1
ATOM 791 O O . ALA A 1 99 ? -2.494 -13.727 -7.568 1.00 92.81 99 ALA A O 1
ATOM 792 N N . LYS A 1 100 ? -1.241 -11.873 -7.689 1.00 95.62 100 LYS A N 1
ATOM 793 C CA . LYS A 1 100 ? -0.183 -12.326 -6.773 1.00 95.62 100 LYS A CA 1
ATOM 794 C C . LYS A 1 100 ? -0.110 -11.519 -5.481 1.00 95.62 100 LYS A C 1
ATOM 796 O O . LYS A 1 100 ? 0.870 -11.618 -4.734 1.00 95.62 100 LYS A O 1
ATOM 801 N N . ILE A 1 101 ? -1.151 -10.751 -5.190 1.00 97.38 101 ILE A N 1
ATOM 802 C CA . ILE A 1 101 ? -1.291 -10.058 -3.916 1.00 97.38 101 ILE A CA 1
ATOM 803 C C . ILE A 1 101 ? -1.769 -11.054 -2.865 1.00 97.38 101 ILE A C 1
ATOM 805 O O . ILE A 1 101 ? -2.744 -11.776 -3.056 1.00 97.38 101 ILE A O 1
ATOM 809 N N . ARG A 1 102 ? -1.090 -11.070 -1.719 1.00 97.25 102 ARG A N 1
ATOM 810 C CA . ARG A 1 102 ? -1.522 -11.820 -0.536 1.00 97.25 102 ARG A CA 1
ATOM 811 C C . ARG A 1 102 ? -1.577 -10.889 0.657 1.00 97.25 102 ARG A C 1
ATOM 813 O O . ARG A 1 102 ? -0.781 -9.960 0.763 1.00 97.25 102 ARG A O 1
ATOM 820 N N . VAL A 1 103 ? -2.483 -11.166 1.585 1.00 97.94 103 VAL A N 1
ATOM 821 C CA . VAL A 1 103 ? -2.548 -10.446 2.857 1.00 97.94 103 VAL A CA 1
ATOM 822 C C . VAL A 1 103 ? -2.500 -11.449 3.988 1.00 97.94 103 VAL A C 1
ATOM 824 O O .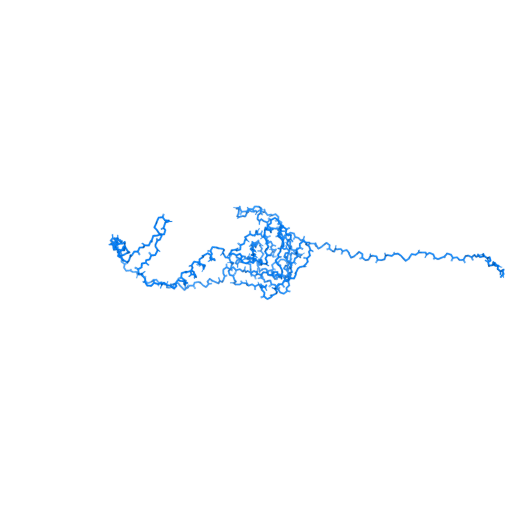 VAL A 1 103 ? -3.232 -12.439 3.990 1.00 97.94 103 VAL A O 1
ATOM 827 N N . ARG A 1 104 ? -1.641 -11.182 4.968 1.00 97.88 104 ARG A N 1
ATOM 828 C CA . ARG A 1 104 ? -1.618 -11.900 6.236 1.00 97.88 104 ARG A CA 1
ATOM 829 C C . ARG A 1 104 ? -2.104 -10.993 7.349 1.00 97.88 104 ARG A C 1
ATOM 831 O O . ARG A 1 104 ? -1.704 -9.840 7.446 1.00 97.88 104 ARG A O 1
ATOM 838 N N . VAL A 1 105 ? -2.936 -11.550 8.213 1.00 97.19 105 VAL A N 1
ATOM 839 C CA . VAL A 1 105 ? -3.467 -10.907 9.408 1.00 97.19 105 VAL A CA 1
ATOM 840 C C . VAL A 1 105 ? -3.049 -11.750 10.602 1.00 97.19 105 VAL A C 1
ATOM 842 O O . VAL A 1 105 ? -3.344 -12.945 10.662 1.00 97.19 105 VAL A O 1
ATOM 845 N N . ASN A 1 106 ? -2.323 -11.153 11.545 1.00 95.25 106 ASN A N 1
ATOM 846 C CA . ASN A 1 106 ? -1.736 -11.837 12.699 1.00 95.25 106 ASN A CA 1
ATOM 847 C C . ASN A 1 106 ? -0.924 -13.085 12.283 1.00 95.25 106 ASN A C 1
ATOM 849 O O . ASN A 1 106 ? -1.020 -14.149 12.898 1.00 95.25 106 ASN A O 1
ATOM 853 N N . GLY A 1 107 ? -0.172 -12.967 11.182 1.00 93.75 107 GLY A N 1
ATOM 854 C CA . GLY A 1 107 ? 0.652 -14.038 10.614 1.00 93.75 107 GLY A CA 1
ATOM 855 C C . GLY A 1 107 ? -0.104 -15.123 9.835 1.00 93.75 107 GLY A C 1
ATOM 856 O O . GLY A 1 107 ? 0.522 -16.082 9.387 1.00 93.75 107 GLY A O 1
ATOM 857 N N . ARG A 1 108 ? -1.425 -15.003 9.651 1.00 95.56 108 ARG A N 1
ATOM 858 C CA . ARG A 1 108 ? -2.240 -15.962 8.885 1.00 95.56 108 ARG A CA 1
ATOM 859 C C . ARG A 1 108 ? -2.760 -15.334 7.608 1.00 95.56 108 ARG A C 1
ATOM 861 O O . ARG A 1 108 ? -3.291 -14.234 7.648 1.00 95.56 108 ARG A O 1
ATOM 868 N N . GLU A 1 109 ? -2.632 -16.039 6.494 1.00 96.19 109 GLU A N 1
ATOM 869 C CA . GLU A 1 109 ? -3.175 -15.582 5.215 1.00 96.19 109 GLU A CA 1
ATOM 870 C C . GLU A 1 109 ? -4.708 -15.502 5.264 1.00 96.19 109 GLU A C 1
ATOM 872 O O . GLU A 1 109 ? -5.358 -16.389 5.824 1.00 96.19 109 GLU A O 1
ATOM 877 N N . VAL A 1 110 ? -5.270 -14.425 4.715 1.00 96.81 110 VAL A N 1
ATOM 878 C CA . VAL A 1 110 ? -6.716 -14.169 4.665 1.00 96.81 110 VAL A CA 1
ATOM 879 C C . VAL A 1 110 ? -7.199 -14.073 3.222 1.00 96.81 110 VAL A C 1
ATOM 881 O O . VAL A 1 110 ? -6.457 -13.660 2.334 1.00 96.81 110 VAL A O 1
ATOM 884 N N . ALA A 1 111 ? -8.458 -14.446 2.993 1.00 96.81 111 ALA A N 1
ATOM 885 C CA . ALA A 1 111 ? -9.065 -14.384 1.670 1.00 96.81 111 ALA A CA 1
ATOM 886 C C . ALA A 1 111 ? -9.321 -12.932 1.233 1.00 96.81 111 ALA A C 1
ATOM 888 O O . ALA A 1 111 ? -9.772 -12.095 2.024 1.00 96.81 111 ALA A O 1
ATOM 889 N N . LEU A 1 112 ? -9.074 -12.658 -0.048 1.00 96.25 112 LEU A N 1
ATOM 890 C CA . LEU A 1 112 ? -9.346 -11.374 -0.686 1.00 96.25 112 LEU A CA 1
ATOM 891 C C . LEU A 1 112 ? -10.647 -11.441 -1.487 1.00 96.25 112 LEU A C 1
ATOM 893 O O . LEU A 1 112 ? -11.040 -12.489 -1.995 1.00 96.25 112 LEU A O 1
ATOM 897 N N . ASN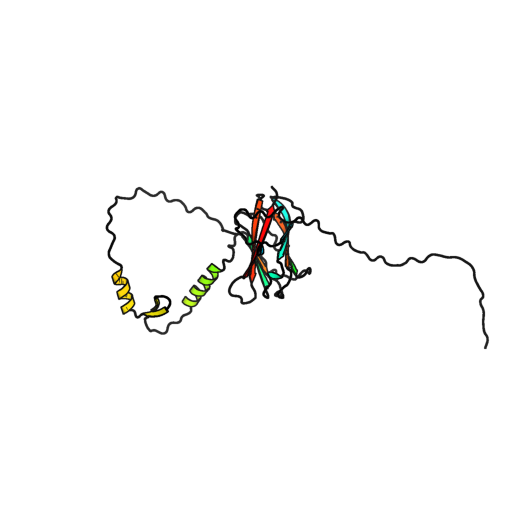 A 1 113 ? -11.303 -10.297 -1.624 1.00 94.75 113 ASN A N 1
ATOM 898 C CA . ASN A 1 113 ? -12.262 -10.071 -2.688 1.00 94.75 113 ASN A CA 1
ATOM 899 C C . ASN A 1 113 ? -11.476 -9.682 -3.947 1.00 94.75 113 ASN A C 1
ATOM 901 O O . ASN A 1 113 ? -11.129 -8.515 -4.138 1.00 94.75 113 ASN A O 1
ATOM 905 N N . GLU A 1 114 ? -11.177 -10.678 -4.777 1.00 91.25 114 GLU A N 1
ATOM 906 C CA . GLU A 1 114 ? -10.398 -10.517 -6.011 1.00 91.25 114 GLU A CA 1
ATOM 907 C C . GLU A 1 114 ? -11.061 -9.535 -6.986 1.00 91.25 114 GLU A C 1
ATOM 909 O O . GLU A 1 114 ? -10.380 -8.718 -7.587 1.00 91.25 114 GLU A O 1
ATOM 914 N N . ALA A 1 115 ? -12.396 -9.522 -7.077 1.00 88.69 115 ALA A N 1
ATOM 915 C CA . ALA A 1 115 ? -13.119 -8.624 -7.984 1.00 88.69 115 ALA A CA 1
ATOM 916 C C . ALA A 1 115 ? -13.012 -7.135 -7.597 1.00 88.69 115 ALA A C 1
ATOM 918 O O . ALA A 1 115 ? -13.249 -6.266 -8.432 1.00 88.69 115 ALA A O 1
ATOM 919 N N . ALA A 1 116 ? -12.690 -6.842 -6.334 1.00 87.00 116 ALA A N 1
ATOM 920 C CA . ALA A 1 116 ? -12.509 -5.488 -5.808 1.00 87.00 116 ALA A CA 1
ATOM 921 C C . ALA A 1 116 ? -11.046 -5.188 -5.430 1.00 87.00 116 ALA A C 1
ATOM 923 O O . ALA A 1 116 ? -10.779 -4.189 -4.759 1.00 87.00 116 ALA A O 1
ATOM 924 N N . THR A 1 117 ? -10.114 -6.070 -5.802 1.00 90.50 117 THR A N 1
ATOM 925 C CA . THR A 1 117 ? -8.674 -5.894 -5.608 1.00 90.50 117 THR A CA 1
ATOM 926 C C . THR A 1 117 ? -8.055 -5.641 -6.972 1.00 90.50 117 THR A C 1
ATOM 928 O O . THR A 1 117 ? -8.144 -6.495 -7.845 1.00 90.50 117 THR A O 1
ATOM 931 N N . ALA A 1 118 ? -7.476 -4.463 -7.177 1.00 93.12 118 ALA A N 1
ATOM 932 C CA . ALA A 1 118 ? -6.999 -4.049 -8.489 1.00 93.12 118 ALA A CA 1
ATOM 933 C C . ALA A 1 118 ? -5.811 -3.097 -8.372 1.00 93.12 118 ALA A C 1
ATOM 935 O O . ALA A 1 118 ? -5.810 -2.178 -7.546 1.00 93.12 118 ALA A O 1
ATOM 936 N N . TRP A 1 119 ? -4.816 -3.322 -9.227 1.00 93.50 119 TRP A N 1
ATOM 937 C CA . TRP A 1 119 ? -3.736 -2.380 -9.493 1.00 93.50 119 TRP A CA 1
ATOM 938 C C . TRP A 1 119 ? -4.151 -1.446 -10.626 1.00 93.50 119 TRP A C 1
ATOM 940 O O . TRP A 1 119 ? -4.410 -1.909 -11.737 1.00 93.50 119 TRP A O 1
ATOM 950 N N . ASP A 1 120 ? -4.172 -0.144 -10.353 1.00 90.25 120 ASP A N 1
ATOM 951 C CA . ASP A 1 120 ? -4.420 0.883 -11.356 1.00 90.25 120 ASP A CA 1
ATOM 952 C C . ASP A 1 120 ? -3.196 1.819 -11.457 1.00 90.25 120 ASP A C 1
ATOM 954 O O . ASP A 1 120 ? -2.929 2.624 -10.555 1.00 90.25 120 ASP A O 1
ATOM 958 N N . PRO A 1 121 ? -2.400 1.702 -12.538 1.00 83.69 121 PRO A N 1
ATOM 959 C CA . PRO A 1 121 ? -1.210 2.517 -12.728 1.00 83.69 121 PRO A CA 1
ATOM 960 C C . PRO A 1 121 ? -1.513 3.980 -13.074 1.00 83.69 121 PRO A C 1
ATOM 962 O O . PRO A 1 121 ? -0.569 4.765 -13.084 1.00 83.69 121 PRO A O 1
ATOM 965 N N . ASP A 1 122 ? -2.770 4.325 -13.361 1.00 82.25 122 ASP A N 1
ATOM 966 C CA . ASP A 1 122 ? -3.191 5.641 -13.848 1.00 82.25 122 ASP A CA 1
ATOM 967 C C . ASP A 1 122 ? -4.248 6.295 -12.924 1.00 82.25 122 ASP A C 1
ATOM 969 O O . ASP A 1 122 ? -4.723 7.404 -13.178 1.00 82.25 122 ASP A O 1
ATOM 973 N N . SER A 1 123 ? -4.623 5.637 -11.820 1.00 74.12 123 SER A N 1
ATOM 974 C CA . SER A 1 123 ? -5.569 6.180 -10.838 1.00 74.12 123 SER A CA 1
ATOM 975 C C . SER A 1 123 ? -4.939 7.232 -9.929 1.00 74.12 123 SER A C 1
ATOM 977 O O . SER A 1 123 ? -3.932 6.977 -9.263 1.00 74.12 123 SER A O 1
ATOM 979 N N . LEU A 1 124 ? -5.634 8.354 -9.757 1.00 65.06 124 LEU A N 1
ATOM 980 C CA . LEU A 1 124 ? -5.327 9.295 -8.684 1.00 65.06 124 LEU A CA 1
ATOM 981 C C . LEU A 1 124 ? -5.553 8.648 -7.308 1.00 65.06 124 LEU A C 1
ATOM 983 O O . LEU A 1 124 ? -6.451 7.813 -7.165 1.00 65.06 124 LEU A O 1
ATOM 987 N N . PRO A 1 125 ? -4.790 9.043 -6.273 1.00 58.34 125 PRO A N 1
ATOM 988 C CA . PRO A 1 125 ? -5.049 8.588 -4.921 1.00 58.34 125 PRO A CA 1
ATOM 989 C C . PRO A 1 125 ? -6.395 9.163 -4.499 1.00 58.34 125 PRO A C 1
ATOM 991 O O . PRO A 1 125 ? -6.729 10.300 -4.850 1.00 58.34 125 PRO A O 1
ATOM 994 N N . THR A 1 126 ? -7.160 8.433 -3.699 1.00 58.59 126 THR A N 1
ATOM 995 C CA . THR A 1 126 ? -8.353 9.025 -3.105 1.00 58.59 126 THR A CA 1
ATOM 996 C C . THR A 1 126 ? -7.934 10.093 -2.098 1.00 58.59 126 THR A C 1
ATOM 998 O O . THR A 1 126 ? -7.602 9.791 -0.951 1.00 58.59 126 THR A O 1
ATOM 1001 N N . ASP A 1 127 ? -7.985 11.358 -2.509 1.00 55.38 127 ASP A N 1
ATOM 1002 C CA . ASP A 1 127 ? -7.847 12.485 -1.595 1.00 55.38 127 ASP A CA 1
ATOM 1003 C C . ASP A 1 127 ? -9.122 12.601 -0.730 1.00 55.38 127 ASP A C 1
ATOM 1005 O O . ASP A 1 127 ? -10.216 12.835 -1.267 1.00 55.38 127 ASP A O 1
ATOM 1009 N N . PRO A 1 128 ? -9.029 12.464 0.608 1.00 51.09 128 PRO A N 1
ATOM 1010 C CA . PRO A 1 128 ? -10.174 12.662 1.496 1.00 51.09 128 PRO A CA 1
ATOM 1011 C C . PRO A 1 128 ? -10.803 14.067 1.374 1.00 51.09 128 PRO A C 1
ATOM 1013 O O . PRO A 1 128 ? -11.992 14.232 1.663 1.00 51.09 128 PRO A O 1
ATOM 1016 N N . ALA A 1 129 ? -10.064 15.080 0.904 1.00 51.28 129 ALA A N 1
ATOM 1017 C CA . ALA A 1 129 ? -10.608 16.417 0.669 1.00 51.28 129 ALA A CA 1
ATOM 1018 C C . ALA A 1 129 ? -11.563 16.471 -0.540 1.00 51.28 129 ALA A C 1
ATOM 1020 O O . ALA A 1 129 ? -12.560 17.197 -0.496 1.00 51.28 129 ALA A O 1
ATOM 1021 N N . GLN A 1 130 ? -11.333 15.672 -1.587 1.00 49.03 130 GLN A N 1
ATOM 1022 C CA . GLN A 1 130 ? -12.184 15.682 -2.783 1.00 49.03 130 GLN A CA 1
ATOM 1023 C C . GLN A 1 130 ? -13.518 14.948 -2.582 1.00 49.03 130 GLN A C 1
ATOM 1025 O O . GLN A 1 130 ? -14.540 15.384 -3.112 1.00 49.03 130 GLN A O 1
ATOM 1030 N N . GLN A 1 131 ? -13.569 13.920 -1.725 1.00 50.47 131 GLN A N 1
ATOM 1031 C CA . GLN A 1 131 ? -14.829 13.236 -1.380 1.00 50.47 131 GLN A CA 1
ATOM 1032 C C . GLN A 1 131 ? -15.822 14.151 -0.643 1.00 50.47 131 GLN A C 1
ATOM 1034 O O . GLN A 1 131 ? -17.036 14.035 -0.825 1.00 50.47 131 GLN A O 1
ATOM 1039 N N . SER A 1 132 ? -15.317 15.118 0.129 1.00 49.69 132 SER A N 1
ATOM 1040 C CA . SER A 1 132 ? -16.148 16.116 0.815 1.00 49.69 132 SER A CA 1
ATOM 1041 C C . SER A 1 132 ? -16.896 17.021 -0.177 1.00 49.69 132 SER A C 1
ATOM 1043 O O . SER A 1 132 ? -18.033 17.418 0.074 1.00 49.69 132 SER A O 1
ATOM 1045 N N . GLN A 1 133 ? -16.293 17.305 -1.337 1.00 49.62 133 GLN A N 1
ATOM 1046 C CA . GLN A 1 133 ? -16.893 18.138 -2.383 1.00 49.62 133 GLN A CA 1
ATOM 1047 C C . GLN A 1 133 ? -17.926 17.365 -3.219 1.00 49.62 133 GLN A C 1
ATOM 1049 O O . GLN A 1 133 ? -18.954 17.929 -3.596 1.00 49.62 133 GLN A O 1
ATOM 1054 N N . THR A 1 134 ? -17.725 16.061 -3.445 1.00 43.16 134 THR A N 1
ATOM 1055 C CA . THR A 1 134 ? -18.697 15.214 -4.164 1.00 43.16 134 THR A CA 1
ATOM 1056 C C . THR A 1 134 ? -19.983 14.994 -3.360 1.00 43.16 134 THR A C 1
ATOM 1058 O O . THR A 1 134 ? -21.073 14.951 -3.930 1.00 43.16 134 THR A O 1
ATOM 1061 N N . ILE A 1 135 ? -19.888 14.908 -2.026 1.00 47.03 135 ILE A N 1
ATOM 1062 C CA . ILE A 1 135 ? -21.065 14.780 -1.151 1.00 47.03 135 ILE A CA 1
ATOM 1063 C C . ILE A 1 135 ? -21.877 16.086 -1.137 1.00 47.03 135 ILE A C 1
ATOM 1065 O O . ILE A 1 135 ? -23.102 16.038 -1.220 1.00 47.03 135 ILE A O 1
ATOM 1069 N N . LEU A 1 136 ? -21.223 17.252 -1.122 1.00 44.47 136 LEU A N 1
ATOM 1070 C CA . LEU A 1 136 ? -21.915 18.547 -1.179 1.00 44.47 136 LEU A CA 1
ATOM 1071 C C . LEU A 1 136 ? -22.579 18.804 -2.545 1.00 44.47 136 LEU A C 1
ATOM 1073 O O . LEU A 1 136 ? -23.696 19.320 -2.587 1.00 44.47 136 LEU A O 1
ATOM 1077 N N . GLY A 1 137 ? -21.957 18.374 -3.648 1.00 45.09 137 GLY A N 1
ATOM 1078 C CA . GLY A 1 137 ? -22.551 18.463 -4.989 1.00 45.09 137 GLY A CA 1
ATOM 1079 C C . GLY A 1 137 ? -23.802 17.592 -5.168 1.00 45.09 137 GLY A C 1
ATOM 1080 O O . GLY A 1 137 ? -24.774 18.017 -5.789 1.00 45.09 137 GLY A O 1
ATOM 1081 N N . ASN A 1 138 ? -23.830 16.403 -4.559 1.00 48.06 138 ASN A N 1
ATOM 1082 C CA . ASN A 1 138 ? -24.967 15.481 -4.674 1.00 48.06 138 ASN A CA 1
ATOM 1083 C C . ASN A 1 138 ? -26.135 15.820 -3.730 1.00 48.06 138 ASN A C 1
ATOM 1085 O O . ASN A 1 138 ? -27.281 15.467 -4.021 1.00 48.06 138 ASN A O 1
ATOM 1089 N N . ILE A 1 139 ? -25.883 16.550 -2.636 1.00 43.56 139 ILE A N 1
ATOM 1090 C CA . ILE A 1 139 ? -26.951 17.130 -1.806 1.00 43.56 139 ILE A CA 1
ATOM 1091 C C . ILE A 1 139 ? -27.623 18.297 -2.552 1.00 43.56 139 ILE A C 1
ATOM 1093 O O . ILE A 1 139 ? -28.849 18.400 -2.526 1.00 43.56 139 ILE A O 1
ATOM 1097 N N . ALA A 1 140 ? -26.859 19.108 -3.296 1.00 44.09 140 ALA A N 1
ATOM 1098 C CA . ALA A 1 140 ? -27.400 20.190 -4.127 1.00 44.09 140 ALA A CA 1
ATOM 1099 C C . ALA A 1 140 ? -28.258 19.693 -5.310 1.00 44.09 140 ALA A C 1
ATOM 1101 O O . ALA A 1 140 ? -29.128 20.414 -5.788 1.00 44.09 140 ALA A O 1
ATOM 1102 N N . ALA A 1 141 ? -28.060 18.449 -5.758 1.00 40.62 141 ALA A N 1
ATOM 1103 C CA . ALA A 1 141 ? -28.862 17.829 -6.816 1.00 40.62 141 ALA A CA 1
ATOM 1104 C C . ALA A 1 141 ? -30.131 17.111 -6.306 1.00 40.62 141 ALA A C 1
ATOM 1106 O O . ALA A 1 141 ? -30.907 16.595 -7.110 1.00 40.62 141 ALA A O 1
ATOM 1107 N N . SER A 1 142 ? -30.356 17.077 -4.986 1.00 42.62 142 SER A N 1
ATOM 1108 C CA . SER A 1 142 ? -31.434 16.306 -4.348 1.00 42.62 142 SER A CA 1
ATOM 1109 C C . SER A 1 142 ? -32.405 17.172 -3.540 1.00 42.62 142 SER A C 1
ATOM 1111 O O . SER A 1 142 ? -32.974 16.714 -2.550 1.00 42.62 142 SER A O 1
ATOM 1113 N N . THR A 1 143 ? -32.630 18.421 -3.945 1.00 38.34 143 THR A N 1
ATOM 1114 C CA . THR A 1 143 ? -33.736 19.236 -3.432 1.00 38.34 143 THR A CA 1
ATOM 1115 C C . THR A 1 143 ? -34.772 19.444 -4.526 1.00 38.34 143 THR A C 1
ATOM 1117 O O . THR A 1 143 ? -34.718 20.373 -5.324 1.00 38.34 143 THR A O 1
ATOM 1120 N N . THR A 1 144 ? -35.780 18.573 -4.542 1.00 41.88 144 THR A N 1
ATOM 1121 C CA . THR A 1 144 ? -37.107 18.921 -5.057 1.00 41.88 144 THR A CA 1
ATOM 1122 C C . THR A 1 144 ? -37.619 20.111 -4.243 1.00 41.88 144 THR A C 1
ATOM 1124 O O . THR A 1 144 ? -38.138 19.943 -3.140 1.00 41.88 144 THR A O 1
ATOM 1127 N N . THR A 1 145 ? -37.398 21.323 -4.747 1.00 42.91 145 THR A N 1
ATOM 1128 C CA . THR A 1 145 ? -37.858 22.569 -4.129 1.00 42.91 145 THR A CA 1
ATOM 1129 C C . THR A 1 145 ? -39.375 22.698 -4.309 1.00 42.91 145 THR A C 1
ATOM 1131 O O . THR A 1 145 ? -39.852 22.676 -5.446 1.00 42.91 145 THR A O 1
ATOM 1134 N N . PRO A 1 146 ? -40.161 22.866 -3.231 1.00 41.28 146 PRO A N 1
ATOM 1135 C CA . PRO A 1 146 ? -41.477 23.472 -3.331 1.00 41.28 146 PRO A CA 1
ATOM 1136 C C . PRO A 1 146 ? -41.297 24.963 -3.642 1.00 41.28 146 PRO A C 1
ATOM 1138 O O . PRO A 1 146 ? -40.633 25.683 -2.904 1.00 41.28 146 PRO A O 1
ATOM 1141 N N . ASP A 1 147 ? -41.900 25.385 -4.746 1.00 48.88 147 ASP A N 1
ATOM 1142 C CA . ASP A 1 147 ? -42.057 26.741 -5.279 1.00 48.88 147 ASP A CA 1
ATOM 1143 C C . ASP A 1 147 ? -42.231 27.858 -4.219 1.00 48.88 147 ASP A C 1
ATOM 1145 O O . ASP A 1 147 ? -43.348 28.228 -3.854 1.00 48.88 147 ASP A O 1
ATOM 1149 N N . ARG A 1 148 ? -41.115 28.398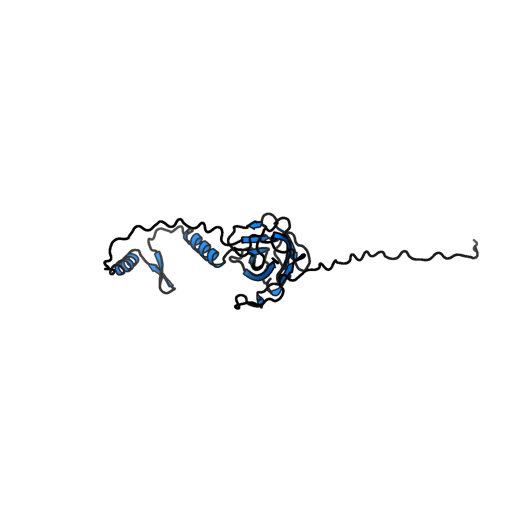 -3.707 1.00 51.91 148 ARG A N 1
ATOM 1150 C CA . ARG A 1 148 ? -41.014 29.713 -3.047 1.00 51.91 148 ARG A CA 1
ATOM 1151 C C . ARG A 1 148 ? -39.620 30.293 -3.304 1.00 51.91 148 ARG A C 1
ATOM 1153 O O . ARG A 1 148 ? -38.647 29.860 -2.696 1.00 51.91 148 ARG A O 1
ATOM 1160 N N . GLY A 1 149 ? -39.540 31.247 -4.232 1.00 50.53 149 GLY A N 1
ATOM 1161 C CA . GLY A 1 149 ? -38.304 31.858 -4.732 1.00 50.53 149 GLY A CA 1
ATOM 1162 C C . GLY A 1 149 ? -37.501 32.645 -3.691 1.00 50.53 149 GLY A C 1
ATOM 1163 O O . GLY A 1 149 ? -37.683 33.849 -3.540 1.00 50.53 149 GLY A O 1
ATOM 1164 N N . GLY A 1 150 ? -36.574 31.963 -3.026 1.00 64.62 150 GLY A N 1
ATOM 1165 C CA . GLY A 1 150 ? -35.481 32.558 -2.260 1.00 64.62 150 GLY A CA 1
ATOM 1166 C C . GLY A 1 150 ? -34.327 31.566 -2.112 1.00 64.62 150 GLY A C 1
ATOM 1167 O O . GLY A 1 150 ? -34.501 30.365 -2.337 1.00 64.62 150 GLY A O 1
ATOM 1168 N N . GLU A 1 151 ? -33.144 32.077 -1.785 1.00 61.53 151 GLU A N 1
ATOM 1169 C CA . GLU A 1 151 ? -31.887 31.326 -1.745 1.00 61.53 151 GLU A CA 1
ATOM 1170 C C . GLU A 1 151 ? -31.315 31.327 -0.322 1.00 61.53 151 GLU A C 1
ATOM 1172 O O . GLU A 1 151 ? -31.293 32.352 0.361 1.00 61.53 151 GLU A O 1
ATOM 1177 N N . LEU A 1 152 ? -30.866 30.162 0.155 1.00 56.06 152 LEU A N 1
ATOM 1178 C CA . LEU A 1 152 ? -30.146 30.055 1.424 1.00 56.06 152 LEU A CA 1
ATOM 1179 C C . LEU A 1 152 ? -28.692 30.471 1.196 1.00 56.06 152 LEU A C 1
ATOM 1181 O O . LEU A 1 152 ? -27.946 29.758 0.530 1.00 56.06 152 LEU A O 1
ATOM 1185 N N . VAL A 1 153 ? -28.285 31.597 1.778 1.00 61.50 153 VAL A N 1
ATOM 1186 C CA . VAL A 1 153 ? -26.931 32.144 1.657 1.00 61.50 153 VAL A CA 1
ATOM 1187 C C . VAL A 1 153 ? -26.247 32.125 3.019 1.00 61.50 153 VAL A C 1
ATOM 1189 O O . VAL A 1 153 ? -26.836 32.458 4.048 1.00 61.50 153 VAL A O 1
ATOM 1192 N N . LEU A 1 154 ? -24.979 31.719 3.032 1.00 55.22 154 LEU A N 1
ATOM 1193 C CA . LEU A 1 154 ? -24.159 31.704 4.236 1.00 55.22 154 LEU A CA 1
ATOM 1194 C C . LEU A 1 154 ? -23.558 33.101 4.462 1.00 55.22 154 LEU A C 1
ATOM 1196 O O . LEU A 1 154 ? -22.640 33.507 3.751 1.00 55.22 154 LEU A O 1
ATOM 1200 N N . VAL A 1 155 ? -24.065 33.842 5.449 1.00 61.50 155 VAL A N 1
ATOM 1201 C CA . VAL A 1 155 ? -23.600 35.196 5.794 1.00 61.50 155 VAL A CA 1
ATOM 1202 C C . VAL A 1 155 ? -22.955 35.149 7.176 1.00 61.50 155 VAL A C 1
ATOM 1204 O O . VAL A 1 155 ? -23.602 34.806 8.158 1.00 61.50 155 VAL A O 1
ATOM 1207 N N . ASN A 1 156 ? -21.661 35.474 7.264 1.00 54.91 156 ASN A N 1
ATOM 1208 C CA . ASN A 1 156 ? -20.882 35.463 8.515 1.00 54.91 156 ASN A CA 1
ATOM 1209 C C . ASN A 1 156 ? -20.930 34.131 9.296 1.00 54.91 156 ASN A C 1
ATOM 1211 O O . ASN A 1 156 ? -20.854 34.122 10.522 1.00 54.91 156 ASN A O 1
ATOM 1215 N N . GLY A 1 157 ? -21.031 33.003 8.585 1.00 55.66 157 GLY A N 1
ATOM 1216 C CA . GLY A 1 157 ? -21.079 31.666 9.187 1.00 55.66 157 GLY A CA 1
ATOM 1217 C C . GLY A 1 157 ? -22.471 31.212 9.639 1.00 55.66 157 GLY A C 1
ATOM 1218 O O . GLY A 1 157 ? -22.589 30.126 10.200 1.00 55.66 157 GLY A O 1
ATOM 1219 N N . GLU A 1 158 ? -23.517 31.994 9.364 1.00 47.41 158 GLU A N 1
ATOM 1220 C CA . GLU A 1 158 ? -24.913 31.650 9.640 1.00 47.41 158 GLU A CA 1
ATOM 1221 C C . GLU A 1 158 ? -25.690 31.465 8.325 1.00 47.41 158 GLU A C 1
ATOM 1223 O O . GLU A 1 158 ? -25.512 32.226 7.372 1.00 47.41 158 GLU A O 1
ATOM 1228 N N . LEU A 1 159 ? -26.527 30.423 8.246 1.00 54.12 159 LEU A N 1
ATOM 1229 C CA . LEU A 1 159 ? -27.399 30.177 7.091 1.00 54.12 159 LEU A CA 1
ATOM 1230 C C . LEU A 1 159 ? -28.615 31.102 7.175 1.00 54.12 159 LEU A C 1
ATOM 1232 O O . LEU A 1 159 ? -29.467 30.925 8.045 1.00 54.12 159 LEU A O 1
ATOM 1236 N N . VAL A 1 160 ? -28.711 32.057 6.251 1.00 64.50 160 VAL A N 1
ATOM 1237 C CA . VAL A 1 160 ? -29.805 33.030 6.185 1.00 64.50 160 VAL A CA 1
ATOM 1238 C C . VAL A 1 160 ? -30.543 32.867 4.857 1.00 64.50 160 VAL A C 1
ATOM 1240 O O . VAL A 1 160 ? -29.929 32.795 3.797 1.00 64.50 160 VAL A O 1
ATOM 1243 N N . PHE A 1 161 ? -31.875 32.793 4.903 1.00 64.06 161 PHE A N 1
ATOM 1244 C CA . PHE A 1 161 ? -32.707 32.771 3.698 1.00 64.06 161 PHE A CA 1
ATOM 1245 C C . PHE A 1 161 ? -32.872 34.199 3.173 1.00 64.06 161 PHE A C 1
ATOM 1247 O O . PHE A 1 161 ? -33.440 35.042 3.870 1.00 64.06 161 PHE A O 1
ATOM 1254 N N . LEU A 1 162 ? -32.365 34.464 1.970 1.00 59.12 162 LEU A N 1
ATOM 1255 C CA . LEU A 1 162 ? -32.490 35.747 1.288 1.00 59.12 162 LEU A CA 1
ATOM 1256 C C . LEU A 1 162 ? -33.545 35.637 0.184 1.00 59.12 162 LEU A C 1
ATOM 1258 O O . LEU A 1 162 ? -33.543 34.703 -0.620 1.00 59.12 162 LEU A O 1
ATOM 1262 N N . ASP A 1 163 ? -34.471 36.589 0.164 1.00 65.25 163 ASP A N 1
ATOM 1263 C CA . ASP A 1 163 ? -35.434 36.730 -0.924 1.00 65.25 163 ASP A CA 1
ATOM 1264 C C . ASP A 1 163 ? -34.776 37.343 -2.176 1.00 65.25 163 ASP A C 1
ATOM 1266 O O . ASP A 1 163 ? -33.686 37.921 -2.141 1.00 65.25 163 ASP A O 1
ATOM 1270 N N . SER A 1 164 ? -35.438 37.215 -3.324 1.00 57.59 164 SER A N 1
ATOM 1271 C CA . SER A 1 164 ? -34.909 37.699 -4.605 1.00 57.59 164 SER A CA 1
ATOM 1272 C C . SER A 1 164 ? -34.689 39.220 -4.666 1.00 57.59 164 SER A C 1
ATOM 1274 O O . SER A 1 164 ? -33.934 39.687 -5.517 1.00 57.59 164 SER A O 1
ATOM 1276 N N . GLU A 1 165 ? -35.322 40.004 -3.786 1.00 58.09 165 GLU A N 1
ATOM 1277 C CA . GLU A 1 165 ? -35.132 41.461 -3.731 1.00 58.09 165 GLU A CA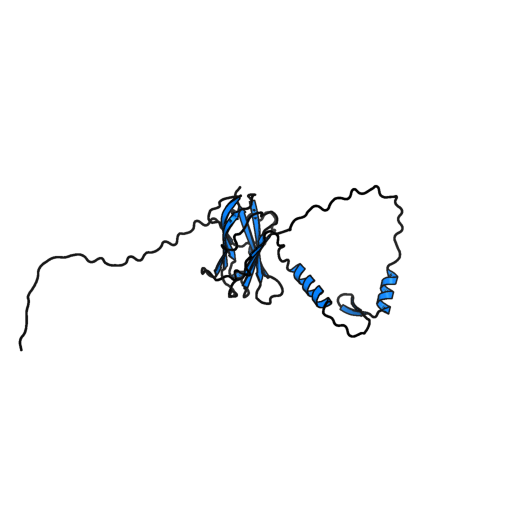 1
ATOM 1278 C C . GLU A 1 165 ? -33.836 41.844 -3.002 1.00 58.09 165 GLU A C 1
ATOM 1280 O O . GLU A 1 165 ? -33.114 42.742 -3.445 1.00 58.09 165 GLU A O 1
ATOM 1285 N N . THR A 1 166 ? -33.481 41.131 -1.930 1.00 57.84 166 THR A N 1
ATOM 1286 C CA . THR A 1 166 ? -32.239 41.379 -1.179 1.00 57.84 166 THR A CA 1
ATOM 1287 C C . THR A 1 166 ? -30.984 40.921 -1.928 1.00 57.84 166 THR A C 1
ATOM 1289 O O . THR A 1 166 ? -29.936 41.567 -1.818 1.00 57.84 166 THR A O 1
ATOM 1292 N N . LEU A 1 167 ? -31.093 39.884 -2.767 1.00 57.44 167 LEU A N 1
ATOM 1293 C CA . LEU A 1 167 ? -29.993 39.399 -3.610 1.00 57.44 167 LEU A CA 1
ATOM 1294 C C . LEU A 1 167 ? -29.595 40.418 -4.699 1.00 57.44 167 LEU A C 1
ATOM 1296 O O . LEU A 1 167 ? -28.408 40.658 -4.935 1.00 57.44 167 LEU A O 1
ATOM 1300 N N . ALA A 1 168 ? -30.577 41.096 -5.304 1.00 57.53 168 ALA A N 1
ATOM 1301 C CA . ALA A 1 168 ? -30.337 42.126 -6.317 1.00 57.53 168 ALA A CA 1
ATOM 1302 C C . ALA A 1 168 ? -29.670 43.391 -5.735 1.00 57.53 168 ALA A C 1
ATOM 1304 O O . ALA A 1 168 ? -28.840 44.023 -6.393 1.00 57.53 168 ALA A O 1
ATOM 1305 N N . ALA A 1 169 ? -29.978 43.742 -4.481 1.00 55.47 169 ALA A N 1
ATOM 1306 C CA . ALA A 1 169 ? -29.398 44.906 -3.808 1.00 55.47 169 ALA A CA 1
ATOM 1307 C C . ALA A 1 169 ? -27.897 44.735 -3.486 1.00 55.47 169 ALA A C 1
ATOM 1309 O O . ALA A 1 169 ? -27.135 45.705 -3.543 1.00 55.47 169 ALA A O 1
ATOM 1310 N N . GLN A 1 170 ? -27.441 43.508 -3.204 1.00 54.44 170 GLN A N 1
ATOM 1311 C CA . GLN A 1 170 ? -26.013 43.229 -2.992 1.00 54.44 170 GLN A CA 1
ATOM 1312 C C . GLN A 1 170 ? -25.215 43.253 -4.302 1.00 54.44 170 GLN A C 1
ATOM 1314 O O . GLN A 1 170 ? -24.096 43.768 -4.335 1.00 54.44 170 GLN A O 1
ATOM 1319 N N . GLN A 1 171 ? -25.807 42.775 -5.398 1.00 53.25 171 GLN A N 1
ATOM 1320 C CA . GLN A 1 171 ? -25.162 42.763 -6.715 1.00 53.25 171 GLN A CA 1
ATOM 1321 C C . GLN A 1 171 ? -25.015 44.173 -7.316 1.00 53.25 171 GLN A C 1
ATOM 1323 O O . GLN A 1 171 ? -24.023 44.457 -7.985 1.00 53.25 171 GLN A O 1
ATOM 1328 N N . ALA A 1 172 ? -25.929 45.099 -7.003 1.00 48.28 172 ALA A N 1
ATOM 1329 C CA . ALA A 1 172 ? -25.861 46.488 -7.468 1.00 48.28 172 ALA A CA 1
ATOM 1330 C C . ALA A 1 172 ? -24.758 47.338 -6.795 1.00 48.28 172 ALA A C 1
ATOM 1332 O O . ALA A 1 172 ? -24.498 48.459 -7.230 1.00 48.28 172 ALA A O 1
ATOM 1333 N N . SER A 1 173 ? -24.089 46.825 -5.756 1.00 48.12 173 SER A N 1
ATOM 1334 C CA . SER A 1 173 ? -23.085 47.578 -4.985 1.00 48.12 173 SER A CA 1
ATOM 1335 C C . SER A 1 173 ? -21.629 47.315 -5.411 1.00 48.12 173 SER A C 1
ATOM 1337 O O . SER A 1 173 ? -20.722 47.919 -4.844 1.00 48.12 173 SER A O 1
ATOM 1339 N N . GLN A 1 174 ? -21.376 46.434 -6.391 1.00 48.06 174 GLN A N 1
ATOM 1340 C CA . GLN A 1 174 ? -20.012 46.024 -6.783 1.00 48.06 174 GLN A CA 1
ATOM 1341 C C . GLN A 1 174 ? -19.549 46.498 -8.172 1.00 48.06 174 GLN A C 1
ATOM 1343 O O . GLN A 1 174 ? -18.414 46.230 -8.560 1.00 48.06 174 GLN A O 1
ATOM 1348 N N . SER A 1 175 ? -20.354 47.257 -8.920 1.00 43.88 175 SER A N 1
ATOM 1349 C CA . SER A 1 175 ? -19.911 47.842 -10.191 1.00 43.88 175 SER A CA 1
ATOM 1350 C C . SER A 1 175 ? -19.501 49.304 -10.004 1.00 43.88 175 SER A C 1
ATOM 1352 O O . SER A 1 175 ? -20.344 50.184 -10.139 1.00 43.88 175 SER A O 1
ATOM 1354 N N . ASN A 1 176 ? -18.235 49.569 -9.661 1.00 37.97 176 ASN A N 1
ATOM 1355 C CA . ASN A 1 176 ? -17.524 50.806 -10.033 1.00 37.97 176 ASN A CA 1
ATOM 1356 C C . ASN A 1 176 ? -16.073 50.794 -9.533 1.00 37.97 176 ASN A C 1
ATOM 1358 O O . ASN A 1 176 ? -15.766 51.332 -8.473 1.00 37.97 176 ASN A O 1
ATOM 1362 N N . ASN A 1 177 ? -15.173 50.207 -10.322 1.00 39.72 177 ASN A N 1
ATOM 1363 C CA . ASN A 1 177 ? -13.865 50.788 -10.644 1.00 39.72 177 ASN A CA 1
ATOM 1364 C C . ASN A 1 177 ? -13.053 49.771 -11.436 1.00 39.72 177 ASN A C 1
ATOM 1366 O O . ASN A 1 177 ? -12.714 48.731 -10.890 1.00 39.72 177 ASN A O 1
ATOM 1370 N N . THR A 1 178 ? -12.696 50.102 -12.676 1.00 34.34 178 THR A N 1
ATOM 1371 C CA . THR A 1 178 ? -11.318 49.998 -13.187 1.00 34.34 178 THR A CA 1
ATOM 1372 C C . THR A 1 178 ? -11.270 50.749 -14.522 1.00 34.34 178 THR A C 1
ATOM 1374 O O . THR A 1 178 ? -11.600 50.211 -15.572 1.00 34.34 178 THR A O 1
ATOM 1377 N N . ASN A 1 179 ? -10.866 52.020 -14.474 1.00 38.34 179 ASN A N 1
ATOM 1378 C CA . ASN A 1 179 ? -10.122 52.617 -15.580 1.00 38.34 179 ASN A CA 1
ATOM 1379 C C . ASN A 1 179 ? -8.726 52.005 -15.535 1.00 38.34 179 ASN A C 1
ATOM 1381 O O . ASN A 1 179 ? -8.144 52.015 -14.457 1.00 38.34 179 ASN A O 1
ATOM 1385 N N . ASN A 1 180 ? -8.191 51.542 -16.665 1.00 37.75 180 ASN A N 1
ATOM 1386 C CA . ASN A 1 180 ? -6.767 51.655 -16.978 1.00 37.75 180 ASN A CA 1
ATOM 1387 C C . ASN A 1 180 ? -6.537 51.407 -18.472 1.00 37.75 180 ASN A C 1
ATOM 1389 O O . ASN A 1 180 ? -6.829 50.343 -19.009 1.00 37.75 180 ASN A O 1
ATOM 1393 N N . ASN A 1 181 ? -5.998 52.437 -19.118 1.00 45.91 181 ASN A N 1
ATOM 1394 C CA . ASN A 1 181 ? -5.425 52.388 -20.452 1.00 45.91 181 ASN A CA 1
ATOM 1395 C C . ASN A 1 181 ? -4.184 51.484 -20.447 1.00 45.91 181 ASN A C 1
ATOM 1397 O O . ASN A 1 181 ? -3.280 51.725 -19.650 1.00 45.91 181 ASN A O 1
ATOM 1401 N N . ASN A 1 182 ? -4.092 50.533 -21.379 1.00 45.62 182 ASN A N 1
ATOM 1402 C CA . ASN A 1 182 ? -2.814 50.132 -21.971 1.00 45.62 182 ASN A CA 1
ATOM 1403 C C . ASN A 1 182 ? -3.025 49.458 -23.346 1.00 45.62 182 ASN A C 1
ATOM 1405 O O . ASN A 1 182 ? -4.118 48.951 -23.603 1.00 45.62 182 ASN A O 1
ATOM 1409 N N . PRO A 1 183 ? -2.034 49.539 -24.256 1.00 43.38 183 PRO A N 1
ATOM 1410 C CA . PRO A 1 183 ? -2.216 49.310 -25.687 1.00 43.38 183 PRO A CA 1
ATOM 1411 C C . PRO A 1 183 ? -2.217 47.823 -26.078 1.00 43.38 183 PRO A C 1
ATOM 1413 O O . PRO A 1 183 ? -1.839 46.958 -25.295 1.00 43.38 183 PRO A O 1
ATOM 1416 N N . ALA A 1 184 ? -2.680 47.586 -27.310 1.00 44.88 184 ALA A N 1
ATOM 1417 C CA . ALA A 1 184 ? -3.051 46.310 -27.923 1.00 44.88 184 ALA A CA 1
ATOM 1418 C C . ALA A 1 184 ? -2.075 45.133 -27.688 1.00 44.88 184 ALA A C 1
ATOM 1420 O O . ALA A 1 184 ? -0.862 45.334 -27.780 1.00 44.88 184 ALA A O 1
ATOM 1421 N N . PRO A 1 185 ? -2.593 43.907 -27.468 1.00 49.62 185 PRO A N 1
ATOM 1422 C CA . PRO A 1 185 ? -1.766 42.729 -27.263 1.00 49.62 185 PRO A CA 1
ATOM 1423 C C . PRO A 1 185 ? -1.158 42.242 -28.586 1.00 49.62 185 PRO A C 1
ATOM 1425 O O . PRO A 1 185 ? -1.843 42.064 -29.596 1.00 49.62 185 PRO A O 1
ATOM 1428 N N . GLU A 1 186 ? 0.154 42.049 -28.547 1.00 52.72 186 GLU A N 1
ATOM 1429 C CA . GLU A 1 186 ? 0.958 41.277 -29.494 1.00 52.72 186 GLU A CA 1
ATOM 1430 C C . GLU A 1 186 ? 0.460 39.811 -29.504 1.00 52.72 186 GLU A C 1
ATOM 1432 O O . GLU A 1 186 ? -0.009 39.343 -28.465 1.00 52.72 186 GLU A O 1
ATOM 1437 N N . PRO A 1 187 ? 0.464 39.088 -30.642 1.00 52.41 187 PRO A N 1
ATOM 1438 C CA . PRO A 1 187 ? -0.198 37.787 -30.727 1.00 52.41 187 PRO A CA 1
ATOM 1439 C C . PRO A 1 187 ? 0.482 36.747 -29.825 1.00 52.41 187 PRO A C 1
ATOM 1441 O O . PRO A 1 187 ? 1.596 36.307 -30.105 1.00 52.41 187 PRO A O 1
ATOM 1444 N N . GLU A 1 188 ? -0.221 36.348 -28.763 1.00 54.62 188 GLU A N 1
ATOM 1445 C CA . GLU A 1 188 ? 0.097 35.184 -27.935 1.00 54.62 188 GLU A CA 1
ATOM 1446 C C . GLU A 1 188 ? 0.198 33.941 -28.824 1.00 54.62 188 GLU A C 1
ATOM 1448 O O . GLU A 1 188 ? -0.749 33.546 -29.511 1.00 54.62 188 GLU A O 1
ATOM 1453 N N . ILE A 1 189 ? 1.378 33.329 -28.817 1.00 52.00 189 ILE A N 1
ATOM 1454 C CA . ILE A 1 189 ? 1.578 31.975 -29.317 1.00 52.00 189 ILE A CA 1
ATOM 1455 C C . ILE A 1 189 ? 0.768 31.075 -28.386 1.00 52.00 189 ILE A C 1
ATOM 1457 O O . ILE A 1 189 ? 1.037 31.033 -27.190 1.00 52.00 189 ILE A O 1
ATOM 1461 N N . ALA A 1 190 ? -0.247 30.400 -28.924 1.00 54.16 190 ALA A N 1
ATOM 1462 C CA . ALA A 1 190 ? -1.001 29.400 -28.187 1.00 54.16 190 ALA A CA 1
ATOM 1463 C C . ALA A 1 190 ? -0.042 28.279 -27.760 1.00 54.16 190 ALA A C 1
ATOM 1465 O O . ALA A 1 190 ? 0.398 27.488 -28.595 1.00 54.16 190 ALA A O 1
ATOM 1466 N N . GLU A 1 191 ? 0.315 28.248 -26.479 1.00 53.66 191 GLU A N 1
ATOM 1467 C CA . GLU A 1 191 ? 0.969 27.097 -25.869 1.00 53.66 191 GLU A CA 1
ATOM 1468 C C . GLU A 1 191 ? -0.039 25.938 -25.912 1.00 53.66 191 GLU A C 1
ATOM 1470 O O . GLU A 1 191 ? -1.139 26.028 -25.360 1.00 53.66 191 GLU A O 1
ATOM 1475 N N . GLU A 1 192 ? 0.283 24.881 -26.665 1.00 52.41 192 GLU A N 1
ATOM 1476 C CA . GLU A 1 192 ? -0.486 23.636 -26.628 1.00 52.41 192 GLU A CA 1
ATOM 1477 C C . GLU A 1 192 ? -0.495 23.115 -25.182 1.00 52.41 192 GLU A C 1
ATOM 1479 O O . GLU A 1 192 ? 0.545 23.174 -24.523 1.00 52.41 192 GLU A O 1
ATOM 1484 N N . PRO A 1 193 ? -1.634 22.621 -24.660 1.00 54.38 193 PRO A N 1
ATOM 1485 C CA . PRO A 1 193 ? -1.674 22.087 -23.307 1.00 54.38 193 PRO A CA 1
ATOM 1486 C C . PRO A 1 193 ? -0.694 20.916 -23.211 1.00 54.38 193 PRO A C 1
ATOM 1488 O O . PRO A 1 193 ? -0.859 19.911 -23.906 1.00 54.38 193 PRO A O 1
ATOM 1491 N N . GLU A 1 194 ? 0.332 21.064 -22.370 1.00 58.31 194 GLU A N 1
ATOM 1492 C CA . GLU A 1 194 ? 1.226 19.970 -22.008 1.00 58.31 194 GLU A CA 1
ATOM 1493 C C . GLU A 1 194 ? 0.367 18.796 -21.517 1.00 58.31 194 GLU A C 1
ATOM 1495 O O . GLU A 1 194 ? -0.477 18.953 -20.631 1.00 58.31 194 GLU A O 1
ATOM 1500 N N . ASP A 1 195 ? 0.532 17.636 -22.155 1.00 60.50 195 ASP A N 1
ATOM 1501 C CA . ASP A 1 195 ? -0.144 16.382 -21.818 1.00 60.50 195 ASP A CA 1
ATOM 1502 C C . ASP A 1 195 ? 0.342 15.904 -20.442 1.00 60.50 195 ASP A C 1
ATOM 1504 O O . ASP A 1 195 ? 1.239 15.068 -20.312 1.00 60.50 195 ASP A O 1
ATOM 1508 N N . GLU A 1 196 ? -0.203 16.506 -19.387 1.00 54.25 196 GLU A N 1
ATOM 1509 C CA . GLU A 1 196 ? -0.033 16.044 -18.020 1.00 54.25 196 GLU A CA 1
ATOM 1510 C C . GLU A 1 196 ? -0.840 14.758 -17.840 1.00 54.25 196 GLU A C 1
ATOM 1512 O O . GLU A 1 196 ? -2.008 14.763 -17.440 1.00 54.25 196 GLU A O 1
ATOM 1517 N N . GLY A 1 197 ? -0.190 13.643 -18.173 1.00 52.34 197 GLY A N 1
ATOM 1518 C CA . GLY A 1 197 ? -0.676 12.298 -17.901 1.00 52.34 197 GLY A CA 1
ATOM 1519 C C . GLY A 1 197 ? -1.055 12.073 -16.423 1.00 52.34 197 GLY A C 1
ATOM 1520 O O . GLY A 1 197 ? -0.806 12.912 -15.553 1.00 52.34 197 GLY A O 1
ATOM 1521 N N . PRO A 1 198 ? -1.688 10.931 -16.110 1.00 52.44 198 PRO A N 1
ATOM 1522 C CA . PRO A 1 198 ? -2.291 10.662 -14.804 1.00 52.44 198 PRO A CA 1
ATOM 1523 C C . PRO A 1 198 ? -1.307 10.838 -13.633 1.00 52.44 198 PRO A C 1
ATOM 1525 O O . PRO A 1 198 ? -0.190 10.324 -13.645 1.00 52.44 198 PRO A O 1
ATOM 1528 N N . ARG A 1 199 ? -1.750 11.567 -12.599 1.00 54.81 199 ARG A N 1
ATOM 1529 C CA . ARG A 1 199 ? -0.888 12.167 -11.562 1.00 54.81 199 ARG A CA 1
ATOM 1530 C C . ARG A 1 199 ? -0.642 11.321 -10.298 1.00 54.81 199 ARG A C 1
ATOM 1532 O O . ARG A 1 199 ? -0.206 11.874 -9.297 1.00 54.81 199 ARG A O 1
ATOM 1539 N N . SER A 1 200 ? -0.913 10.012 -10.275 1.00 64.88 200 SER A N 1
ATOM 1540 C CA . SER A 1 200 ? -0.454 9.042 -9.244 1.00 64.88 200 SER A CA 1
ATOM 1541 C C . SER A 1 200 ? -0.846 7.617 -9.654 1.00 64.88 200 SER A C 1
ATOM 1543 O O . SER A 1 200 ? -1.562 7.447 -10.635 1.00 64.88 200 SER A O 1
ATOM 1545 N N . ARG A 1 201 ? -0.402 6.599 -8.898 1.00 84.69 201 ARG A N 1
ATOM 1546 C CA . ARG A 1 201 ? -0.809 5.193 -9.091 1.00 84.69 201 ARG A CA 1
ATOM 1547 C C . ARG A 1 201 ? -1.396 4.623 -7.807 1.00 84.69 201 ARG A C 1
ATOM 1549 O O . ARG A 1 201 ? -0.884 4.932 -6.726 1.00 84.69 201 ARG A O 1
ATOM 1556 N N . SER A 1 202 ? -2.420 3.775 -7.893 1.00 90.88 202 SER A N 1
ATOM 1557 C CA . SER A 1 202 ? -3.047 3.190 -6.705 1.00 90.88 202 SER A CA 1
ATOM 1558 C C . SER A 1 202 ? -3.209 1.677 -6.794 1.00 90.88 202 SER A C 1
ATOM 1560 O O . SER A 1 202 ? -3.427 1.090 -7.853 1.00 90.88 202 SER A O 1
ATOM 1562 N N . LEU A 1 203 ? -3.092 1.030 -5.638 1.00 94.50 203 LEU A N 1
ATOM 1563 C CA . LEU A 1 203 ? -3.455 -0.363 -5.452 1.00 94.50 203 LEU A CA 1
ATOM 1564 C C . LEU A 1 203 ? -4.585 -0.447 -4.432 1.00 94.50 203 LEU A C 1
ATOM 1566 O O . LEU A 1 203 ? -4.390 -0.098 -3.266 1.00 94.50 203 LEU A O 1
ATOM 1570 N N . VAL A 1 204 ? -5.738 -0.956 -4.854 1.00 94.88 204 VAL A N 1
ATOM 1571 C CA . VAL A 1 204 ? -6.870 -1.232 -3.968 1.00 94.88 204 VAL A CA 1
ATOM 1572 C C . VAL A 1 204 ? -6.858 -2.709 -3.606 1.00 94.88 204 VAL A C 1
ATOM 1574 O O . VAL A 1 204 ? -6.757 -3.564 -4.481 1.00 94.88 204 VAL A O 1
ATOM 1577 N N . ILE A 1 205 ? -6.969 -3.017 -2.316 1.00 96.50 205 ILE A N 1
ATOM 1578 C CA . ILE A 1 205 ? -7.010 -4.382 -1.787 1.00 96.50 205 ILE A CA 1
ATOM 1579 C C . ILE A 1 205 ? -8.230 -4.500 -0.892 1.00 96.50 205 ILE A C 1
ATOM 1581 O O . ILE A 1 205 ? -8.322 -3.820 0.128 1.00 96.50 205 ILE A O 1
ATOM 1585 N N . THR A 1 206 ? -9.155 -5.387 -1.238 1.00 96.12 206 THR A N 1
ATOM 1586 C CA . THR A 1 206 ? -10.371 -5.598 -0.448 1.00 96.12 206 THR A CA 1
ATOM 1587 C C . THR A 1 206 ? -10.347 -6.986 0.168 1.00 96.12 206 THR A C 1
ATOM 1589 O O . THR A 1 206 ? -10.250 -7.983 -0.539 1.00 96.12 206 THR A O 1
ATOM 1592 N N . LEU A 1 207 ? -10.455 -7.072 1.491 1.00 96.81 207 LEU A N 1
ATOM 1593 C CA . LEU A 1 207 ? -10.559 -8.345 2.199 1.00 96.81 207 LEU A CA 1
ATOM 1594 C C . LEU A 1 207 ? -11.964 -8.937 2.058 1.00 96.81 207 LEU A C 1
ATOM 1596 O O . LEU A 1 207 ? -12.961 -8.208 2.030 1.00 96.81 207 LEU A O 1
ATOM 1600 N N . ALA A 1 208 ? -12.059 -10.268 2.039 1.00 95.94 208 ALA A N 1
ATOM 1601 C CA . ALA A 1 208 ? -13.349 -10.955 2.043 1.00 95.94 208 ALA A CA 1
ATOM 1602 C C . ALA A 1 208 ? -14.160 -10.626 3.310 1.00 95.94 208 ALA A C 1
ATOM 1604 O O . ALA A 1 208 ? -15.368 -10.404 3.240 1.00 95.94 208 ALA A O 1
ATOM 1605 N N . GLU A 1 209 ? -13.479 -10.512 4.453 1.00 95.00 209 GLU A N 1
ATOM 1606 C CA . GLU A 1 209 ? -14.071 -10.154 5.741 1.00 95.00 209 GLU A CA 1
ATOM 1607 C C . GLU A 1 209 ? -13.365 -8.932 6.354 1.00 95.00 209 GLU A C 1
ATOM 1609 O O . GLU A 1 209 ? -12.143 -8.808 6.231 1.00 95.00 209 GLU A O 1
ATOM 1614 N N . PRO A 1 210 ? -14.093 -8.026 7.036 1.00 96.12 210 PRO A N 1
ATOM 1615 C CA . PRO A 1 210 ? -13.472 -6.904 7.732 1.00 96.12 210 PRO A CA 1
ATOM 1616 C C . PRO A 1 210 ? -12.582 -7.368 8.887 1.00 96.12 210 PRO A C 1
ATOM 1618 O O . PRO A 1 210 ? -12.945 -8.277 9.638 1.00 96.12 210 PRO A O 1
ATOM 1621 N N . LEU A 1 211 ? -11.465 -6.671 9.087 1.00 95.69 211 LEU A N 1
ATOM 1622 C CA . LEU A 1 211 ? -10.529 -6.938 10.172 1.00 95.69 211 LEU A CA 1
ATOM 1623 C C . LEU A 1 211 ? -11.155 -6.747 11.553 1.00 95.69 211 LEU A C 1
ATOM 1625 O O . LEU A 1 211 ? -12.127 -6.013 11.744 1.00 95.69 211 LEU A O 1
ATOM 1629 N N . SER A 1 212 ? -10.537 -7.384 12.544 1.00 95.75 212 SER A N 1
ATOM 1630 C CA . SER A 1 212 ? -10.696 -6.976 13.938 1.00 95.75 212 SER A CA 1
ATOM 1631 C C . SER A 1 212 ? -9.743 -5.819 14.256 1.00 95.75 212 SER A C 1
ATOM 1633 O O . SER A 1 212 ? -8.621 -5.814 13.736 1.00 95.75 212 SER A O 1
ATOM 1635 N N . PRO A 1 213 ? -10.139 -4.864 15.116 1.00 95.94 213 PRO A N 1
ATOM 1636 C CA . PRO A 1 213 ? -9.225 -3.845 15.618 1.00 95.94 213 PRO A CA 1
ATOM 1637 C C . PRO A 1 213 ? -7.981 -4.473 16.256 1.00 95.94 213 PRO A C 1
ATOM 1639 O O . PRO A 1 213 ? -8.019 -5.608 16.731 1.00 95.94 213 PRO A O 1
ATOM 1642 N N . GLU A 1 214 ? -6.879 -3.731 16.253 1.00 95.62 214 GLU A N 1
ATOM 1643 C CA . GLU A 1 214 ? -5.568 -4.157 16.753 1.00 95.62 214 GLU A CA 1
ATOM 1644 C C . GLU A 1 214 ? -4.988 -5.412 16.074 1.00 95.62 214 GLU A C 1
ATOM 1646 O O . GLU A 1 214 ? -4.150 -6.113 16.649 1.00 95.62 214 GLU A O 1
ATOM 1651 N N . SER A 1 215 ? -5.390 -5.688 14.833 1.00 95.94 215 SER A N 1
ATOM 1652 C CA . SER A 1 215 ? -4.768 -6.745 14.032 1.00 95.94 215 SER A CA 1
ATOM 1653 C C . SER A 1 215 ? -3.442 -6.285 13.433 1.00 95.94 215 SER A C 1
ATOM 1655 O O . SER A 1 215 ? -3.332 -5.165 12.943 1.00 95.94 215 SER A O 1
ATOM 1657 N N . ASP A 1 216 ? -2.444 -7.162 13.431 1.00 95.88 216 ASP A N 1
ATOM 1658 C CA . ASP A 1 216 ? -1.194 -6.960 12.698 1.00 95.88 216 ASP A CA 1
ATOM 1659 C C . ASP A 1 216 ? -1.382 -7.378 11.237 1.00 95.88 216 ASP A C 1
ATOM 1661 O O . ASP A 1 216 ? -1.890 -8.473 10.987 1.00 95.88 216 ASP A O 1
ATOM 1665 N N . VAL A 1 217 ? -1.030 -6.525 10.274 1.00 97.94 217 VAL A N 1
ATOM 1666 C CA . VAL A 1 217 ? -1.296 -6.779 8.847 1.00 97.94 217 VAL A CA 1
ATOM 1667 C C . VAL A 1 217 ? 0.007 -6.746 8.055 1.00 97.94 217 VAL A C 1
ATOM 1669 O O . VAL A 1 217 ? 0.760 -5.783 8.138 1.00 97.94 217 VAL A O 1
ATOM 1672 N N . GLU A 1 218 ? 0.250 -7.772 7.244 1.00 97.81 218 GLU A N 1
ATOM 1673 C CA . GLU A 1 218 ? 1.353 -7.845 6.280 1.00 97.81 218 GLU A CA 1
ATOM 1674 C C . GLU A 1 218 ? 0.754 -8.005 4.877 1.00 97.81 218 GLU A C 1
ATOM 1676 O O . GLU A 1 218 ? 0.124 -9.018 4.569 1.00 97.81 218 GLU A O 1
ATOM 1681 N N . ILE A 1 219 ? 0.932 -6.995 4.028 1.00 97.94 219 ILE A N 1
ATOM 1682 C CA . ILE A 1 219 ? 0.556 -7.037 2.613 1.00 97.94 219 ILE A CA 1
ATOM 1683 C C . ILE A 1 219 ? 1.777 -7.508 1.827 1.00 97.94 219 ILE A C 1
ATOM 1685 O O . ILE A 1 219 ? 2.856 -6.930 1.934 1.00 97.94 219 ILE A O 1
ATOM 1689 N N . ILE A 1 220 ? 1.612 -8.560 1.035 1.00 97.81 220 ILE A N 1
ATOM 1690 C CA . ILE A 1 220 ? 2.684 -9.191 0.272 1.00 97.81 220 ILE A CA 1
ATOM 1691 C C . ILE A 1 220 ? 2.394 -8.967 -1.203 1.00 97.81 220 ILE A C 1
ATOM 1693 O O . ILE A 1 220 ? 1.445 -9.532 -1.748 1.00 97.81 220 ILE A O 1
ATOM 1697 N N . LEU A 1 221 ? 3.228 -8.155 -1.841 1.00 97.50 221 LEU A N 1
ATOM 1698 C CA . LEU A 1 221 ? 3.178 -7.919 -3.278 1.00 97.50 221 LEU A CA 1
ATOM 1699 C C . LEU A 1 221 ? 4.225 -8.819 -3.922 1.00 97.50 221 LEU A C 1
ATOM 1701 O O . LEU A 1 221 ? 5.422 -8.554 -3.817 1.00 97.50 221 LEU A O 1
ATOM 1705 N N . ASP A 1 222 ? 3.792 -9.924 -4.521 1.00 95.69 222 ASP A N 1
ATOM 1706 C CA . ASP A 1 222 ? 4.707 -10.885 -5.127 1.00 95.69 222 ASP A CA 1
ATOM 1707 C C . ASP A 1 222 ? 4.914 -10.612 -6.622 1.00 95.69 222 ASP A C 1
ATOM 1709 O O . ASP A 1 222 ? 3.983 -10.298 -7.359 1.00 95.69 222 ASP A O 1
ATOM 1713 N N . SER A 1 223 ? 6.152 -10.787 -7.088 1.00 94.75 223 SER A N 1
ATOM 1714 C CA . SER A 1 223 ? 6.539 -10.606 -8.490 1.00 94.75 223 SER A CA 1
ATOM 1715 C C . SER A 1 223 ? 6.303 -9.189 -9.036 1.00 94.75 223 SER A C 1
ATOM 1717 O O . SER A 1 223 ? 6.010 -9.032 -10.226 1.00 94.75 223 SER A O 1
ATOM 1719 N N . VAL A 1 224 ? 6.460 -8.168 -8.189 1.00 95.94 224 VAL A N 1
ATOM 1720 C CA . VAL A 1 224 ? 6.387 -6.757 -8.590 1.00 95.94 224 VAL A CA 1
ATOM 1721 C C . VAL A 1 224 ? 7.501 -6.476 -9.587 1.00 95.94 224 VAL A C 1
ATOM 1723 O O . VAL A 1 224 ? 8.657 -6.791 -9.321 1.00 95.94 224 VAL A O 1
ATOM 1726 N N . ASN A 1 225 ? 7.170 -5.882 -10.733 1.00 96.38 225 ASN A N 1
ATOM 1727 C CA . ASN A 1 225 ? 8.183 -5.320 -11.617 1.00 96.38 225 ASN A CA 1
ATOM 1728 C C . ASN A 1 225 ? 8.613 -3.978 -11.025 1.00 96.38 225 ASN A C 1
ATOM 1730 O O . ASN A 1 225 ? 7.820 -3.034 -11.009 1.00 96.38 225 ASN A O 1
ATOM 1734 N N . ASN A 1 226 ? 9.846 -3.920 -10.532 1.00 95.56 226 ASN A N 1
ATOM 1735 C CA . ASN A 1 226 ? 10.441 -2.722 -9.964 1.00 95.56 226 ASN A CA 1
ATOM 1736 C C . ASN A 1 226 ? 10.459 -1.585 -10.999 1.00 95.56 226 ASN A C 1
ATOM 1738 O O . ASN A 1 226 ? 10.561 -1.854 -12.205 1.00 95.56 226 ASN A O 1
ATOM 1742 N N . PRO A 1 227 ? 10.395 -0.325 -10.534 1.00 95.00 227 PRO A N 1
ATOM 1743 C CA . PRO A 1 227 ? 10.450 0.842 -11.399 1.00 95.00 227 PRO A CA 1
ATOM 1744 C C . PRO A 1 227 ? 11.739 0.869 -12.224 1.00 95.00 227 PRO A C 1
ATOM 1746 O O . PRO A 1 227 ? 12.736 0.198 -11.932 1.00 95.00 227 PRO A O 1
ATOM 1749 N N . SER A 1 228 ? 11.718 1.636 -13.306 1.00 94.19 228 SER A N 1
ATOM 1750 C CA . SER A 1 228 ? 12.840 1.766 -14.223 1.00 94.19 228 SER A CA 1
ATOM 1751 C C . SER A 1 228 ? 13.992 2.580 -13.640 1.00 94.19 228 SER A C 1
ATOM 1753 O O . SER A 1 228 ? 15.129 2.453 -14.098 1.00 94.19 228 SER A O 1
ATOM 1755 N N . ARG A 1 229 ? 13.733 3.407 -12.632 1.00 92.94 229 ARG A N 1
ATOM 1756 C CA . ARG A 1 229 ? 14.755 4.158 -11.905 1.00 92.94 229 ARG A CA 1
ATOM 1757 C C . ARG A 1 229 ? 14.914 3.549 -10.514 1.00 92.94 229 ARG A C 1
ATOM 1759 O O . ARG A 1 229 ? 13.940 3.115 -9.915 1.00 92.94 229 ARG A O 1
ATOM 1766 N N . GLY A 1 230 ? 16.156 3.465 -10.047 1.00 91.94 230 GLY A N 1
ATOM 1767 C CA . GLY A 1 230 ? 16.431 3.217 -8.635 1.00 91.94 230 GLY A CA 1
ATOM 1768 C C . GLY A 1 230 ? 16.205 4.495 -7.829 1.00 91.94 230 GLY A C 1
ATOM 1769 O O . GLY A 1 230 ? 16.232 5.599 -8.387 1.00 91.94 230 GLY A O 1
ATOM 1770 N N . GLY A 1 231 ? 15.990 4.350 -6.529 1.00 90.56 231 GLY A N 1
ATOM 1771 C CA . GLY A 1 231 ? 15.772 5.450 -5.603 1.00 90.56 231 GLY A CA 1
ATOM 1772 C C . GLY A 1 231 ? 14.755 5.128 -4.515 1.00 90.56 231 GLY A C 1
ATOM 1773 O O . GLY A 1 231 ? 14.289 4.000 -4.367 1.00 90.56 231 GLY A O 1
ATOM 1774 N N . MET A 1 232 ? 14.411 6.171 -3.760 1.00 90.12 232 MET A N 1
ATOM 1775 C CA . MET A 1 232 ? 13.470 6.100 -2.648 1.00 90.12 232 MET A CA 1
ATOM 1776 C C . MET A 1 232 ? 12.059 6.467 -3.102 1.00 90.12 232 MET A C 1
ATOM 1778 O O . MET A 1 232 ? 11.822 7.585 -3.551 1.00 90.12 232 MET A O 1
ATOM 1782 N N . TYR A 1 233 ? 11.109 5.568 -2.873 1.00 90.81 233 TYR A N 1
ATOM 1783 C CA . TYR A 1 233 ? 9.697 5.738 -3.191 1.00 90.81 233 TYR A CA 1
ATOM 1784 C C . TYR A 1 233 ? 8.852 5.770 -1.921 1.00 90.81 233 TYR A C 1
ATOM 1786 O O . TYR A 1 233 ? 8.965 4.899 -1.054 1.00 90.81 233 TYR A O 1
ATOM 1794 N N . LEU A 1 234 ? 7.978 6.772 -1.808 1.00 90.56 234 LEU A N 1
ATOM 1795 C CA . LEU A 1 234 ? 7.077 6.915 -0.670 1.00 90.56 234 LEU A CA 1
ATOM 1796 C C . LEU A 1 234 ? 5.703 6.325 -0.986 1.00 90.56 234 LEU A C 1
ATOM 1798 O O . LEU A 1 234 ? 4.902 6.948 -1.677 1.00 90.56 234 LEU A O 1
ATOM 1802 N N . ILE A 1 235 ? 5.403 5.158 -0.422 1.00 93.06 235 ILE A N 1
ATOM 1803 C CA . ILE A 1 235 ? 4.108 4.496 -0.609 1.00 93.06 235 ILE A CA 1
ATOM 1804 C C . ILE A 1 235 ? 3.231 4.807 0.600 1.00 93.06 235 ILE A C 1
ATOM 1806 O O . ILE A 1 235 ? 3.595 4.479 1.727 1.00 93.06 235 ILE A O 1
ATOM 1810 N N . THR A 1 236 ? 2.075 5.433 0.396 1.00 93.06 236 THR A N 1
ATOM 1811 C CA . THR A 1 236 ? 1.167 5.808 1.492 1.00 93.06 236 THR A CA 1
ATOM 1812 C C . THR A 1 236 ? -0.001 4.841 1.596 1.00 93.06 236 THR A C 1
ATOM 1814 O O . THR A 1 236 ? -0.618 4.501 0.594 1.00 93.06 236 THR A O 1
ATOM 1817 N N . ALA A 1 237 ? -0.315 4.416 2.818 1.00 95.19 237 ALA A N 1
ATOM 1818 C CA . ALA A 1 237 ? -1.386 3.482 3.120 1.00 95.19 237 ALA A CA 1
ATOM 1819 C C . ALA A 1 237 ? -2.615 4.194 3.692 1.00 95.19 237 ALA A C 1
ATOM 1821 O O . ALA A 1 237 ? -2.532 4.935 4.681 1.00 95.19 237 ALA A O 1
ATOM 1822 N N . PHE A 1 238 ? -3.768 3.869 3.126 1.00 95.06 238 PHE A N 1
ATOM 1823 C CA . PHE A 1 238 ? -5.089 4.248 3.600 1.00 95.06 238 PHE A CA 1
ATOM 1824 C C . PHE A 1 238 ? -5.947 3.003 3.816 1.00 95.06 238 PHE A C 1
ATOM 1826 O O . PHE A 1 238 ? -5.693 1.950 3.228 1.00 95.06 238 PHE A O 1
ATOM 1833 N N . ALA A 1 239 ? -6.978 3.117 4.649 1.00 95.12 239 ALA A N 1
ATOM 1834 C CA 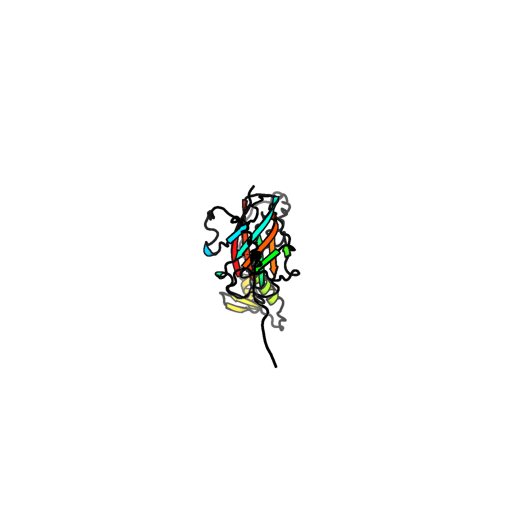. ALA A 1 239 ? -7.969 2.065 4.811 1.00 95.12 239 ALA A CA 1
ATOM 1835 C C . ALA A 1 239 ? -9.379 2.598 5.064 1.00 95.12 239 ALA A C 1
ATOM 1837 O O . ALA A 1 239 ? -9.568 3.687 5.606 1.00 95.12 239 ALA A O 1
ATOM 1838 N N . ARG A 1 240 ? -10.380 1.806 4.679 1.00 94.12 240 ARG A N 1
ATOM 1839 C CA . ARG A 1 240 ? -11.808 2.100 4.838 1.00 94.12 240 ARG A CA 1
ATOM 1840 C C . ARG A 1 240 ? -12.514 0.948 5.535 1.00 94.12 240 ARG A C 1
ATOM 1842 O O . ARG A 1 240 ? -12.322 -0.221 5.187 1.00 94.12 240 ARG A O 1
ATOM 1849 N N . SER A 1 241 ? -13.331 1.284 6.526 1.00 92.12 241 SER A N 1
ATOM 1850 C CA . SER A 1 241 ? -14.334 0.384 7.086 1.00 92.12 241 SER A CA 1
ATOM 1851 C C . SER A 1 241 ? -15.625 0.497 6.274 1.00 92.12 241 SER A C 1
ATOM 1853 O O . SER A 1 241 ? -15.844 1.470 5.546 1.00 92.12 241 SER A O 1
ATOM 1855 N N . GLN A 1 242 ? -16.476 -0.527 6.341 1.00 82.88 242 GLN A N 1
ATOM 1856 C CA . GLN A 1 242 ? -17.740 -0.510 5.604 1.00 82.88 242 GLN A CA 1
ATOM 1857 C C . GLN A 1 242 ? -18.624 0.654 6.069 1.00 82.88 242 GLN A C 1
ATOM 1859 O O . GLN A 1 242 ? -18.899 0.792 7.259 1.00 82.88 242 GLN A O 1
ATOM 1864 N N . GLY A 1 243 ? -19.086 1.471 5.121 1.00 79.38 243 GLY A N 1
ATOM 1865 C CA . GLY A 1 243 ? -19.954 2.619 5.396 1.00 79.38 243 GLY A CA 1
ATOM 1866 C C . GLY A 1 243 ? -19.237 3.860 5.938 1.00 79.38 243 GLY A C 1
ATOM 1867 O O . GLY A 1 243 ? -19.902 4.864 6.186 1.00 79.38 243 GLY A O 1
ATOM 1868 N N . ALA A 1 244 ? -17.908 3.830 6.102 1.00 81.38 244 ALA A N 1
ATOM 1869 C CA . ALA A 1 244 ? -17.154 5.023 6.468 1.00 81.38 244 ALA A CA 1
ATOM 1870 C C . ALA A 1 244 ? -17.136 6.035 5.306 1.00 81.38 244 ALA A C 1
ATOM 1872 O O . ALA A 1 244 ? -16.860 5.647 4.168 1.00 81.38 244 ALA A O 1
ATOM 1873 N N . PRO A 1 245 ? -17.395 7.329 5.573 1.00 76.81 245 PRO A N 1
ATOM 1874 C CA . PRO A 1 245 ? -17.468 8.348 4.528 1.00 76.81 245 PRO A CA 1
ATOM 1875 C C . PRO A 1 245 ? -16.097 8.735 3.964 1.00 76.81 245 PRO A C 1
ATOM 1877 O O . PRO A 1 245 ? -16.033 9.192 2.830 1.00 76.81 245 PRO A O 1
ATOM 1880 N N . LEU A 1 246 ? -15.019 8.565 4.743 1.00 83.19 246 LEU A N 1
ATOM 1881 C CA . LEU A 1 246 ? -13.655 8.930 4.359 1.00 83.19 246 LEU A CA 1
ATOM 1882 C C . LEU A 1 246 ? -12.656 7.820 4.728 1.00 83.19 246 LEU A C 1
ATOM 1884 O O . LEU A 1 246 ? -12.815 7.176 5.772 1.00 83.19 246 LEU A O 1
ATOM 1888 N N . PRO A 1 247 ? -11.600 7.610 3.920 1.00 89.12 247 PRO A N 1
ATOM 1889 C CA . PRO A 1 247 ? -10.491 6.740 4.284 1.00 89.12 247 PRO A CA 1
ATOM 1890 C C . PRO A 1 247 ? -9.688 7.280 5.469 1.00 89.12 247 PRO A C 1
ATOM 1892 O O . PRO A 1 247 ? -9.399 8.470 5.573 1.00 89.12 247 PRO A O 1
ATOM 1895 N N . SER A 1 248 ? -9.261 6.370 6.341 1.00 91.56 248 SER A N 1
ATOM 1896 C CA . SER A 1 248 ? -8.301 6.640 7.408 1.00 91.56 248 SER A CA 1
ATOM 1897 C C . SER A 1 248 ? -6.878 6.445 6.895 1.00 91.56 248 SER A C 1
ATOM 1899 O O . SER A 1 248 ? -6.554 5.395 6.340 1.00 91.56 248 SER A O 1
ATOM 1901 N N . ARG A 1 249 ? -6.001 7.431 7.108 1.00 93.31 249 ARG A N 1
ATOM 1902 C CA . ARG A 1 249 ? -4.571 7.303 6.794 1.00 93.31 249 ARG A CA 1
ATOM 1903 C C . ARG A 1 249 ? -3.869 6.458 7.856 1.00 93.31 249 ARG A C 1
ATOM 1905 O O . ARG A 1 249 ? -3.948 6.765 9.043 1.00 93.31 249 ARG A O 1
ATOM 1912 N N . LEU A 1 250 ? -3.150 5.422 7.428 1.00 94.50 250 LEU A N 1
ATOM 1913 C CA . LEU A 1 250 ? -2.464 4.484 8.324 1.00 94.50 250 LEU A CA 1
ATOM 1914 C C . LEU A 1 250 ? -0.978 4.818 8.501 1.00 94.50 250 LEU A C 1
ATOM 1916 O O . LEU A 1 250 ? -0.423 4.626 9.585 1.00 94.50 250 LEU A O 1
ATOM 1920 N N . GLY A 1 251 ? -0.340 5.344 7.457 1.00 93.12 251 GLY A N 1
ATOM 1921 C CA . GLY A 1 251 ? 1.075 5.710 7.457 1.00 93.12 251 GLY A CA 1
ATOM 1922 C C . GLY A 1 251 ? 1.685 5.593 6.065 1.00 93.12 251 GLY A C 1
ATOM 1923 O O . GLY A 1 251 ? 0.956 5.530 5.078 1.00 93.12 251 GLY A O 1
ATOM 1924 N N . SER A 1 252 ? 3.012 5.552 5.990 1.00 93.12 252 SER A N 1
ATOM 1925 C CA . SER A 1 252 ? 3.738 5.387 4.732 1.00 93.12 252 SER A CA 1
ATOM 1926 C C . SER A 1 252 ? 4.951 4.469 4.885 1.00 93.12 252 SER A C 1
ATOM 1928 O O . SER A 1 252 ? 5.627 4.487 5.915 1.00 93.12 252 SER A O 1
ATOM 1930 N N . TRP A 1 253 ? 5.245 3.699 3.843 1.00 93.25 253 TRP A N 1
ATOM 1931 C CA . TRP A 1 253 ? 6.484 2.942 3.688 1.00 93.25 253 TRP A CA 1
ATOM 1932 C C . TRP A 1 253 ? 7.478 3.738 2.848 1.00 93.25 253 TRP A C 1
ATOM 1934 O O . TRP A 1 253 ? 7.097 4.356 1.854 1.00 93.25 253 TRP A O 1
ATOM 1944 N N . LEU A 1 254 ? 8.752 3.692 3.233 1.00 91.75 254 LEU A N 1
ATOM 1945 C CA . LEU A 1 254 ? 9.850 4.137 2.383 1.00 91.75 254 LEU A CA 1
ATOM 1946 C C . LEU A 1 254 ? 10.446 2.904 1.707 1.00 91.75 254 LEU A C 1
ATOM 1948 O O . LEU A 1 254 ? 11.007 2.052 2.394 1.00 91.75 254 LEU A O 1
ATOM 1952 N N . LEU A 1 255 ? 10.275 2.811 0.393 1.00 91.88 255 LEU A N 1
ATOM 1953 C CA . LEU A 1 255 ? 10.793 1.731 -0.435 1.00 91.88 255 LEU A CA 1
ATOM 1954 C C . LEU A 1 255 ? 12.045 2.208 -1.174 1.00 91.88 255 LEU A C 1
ATOM 1956 O O . LEU A 1 255 ? 11.951 3.066 -2.042 1.00 91.88 255 LEU A O 1
ATOM 1960 N N . ASP A 1 256 ? 13.193 1.647 -0.831 1.00 91.75 256 ASP A N 1
ATOM 1961 C CA . ASP A 1 256 ? 14.470 1.817 -1.518 1.00 91.75 256 ASP A CA 1
ATOM 1962 C C . ASP A 1 256 ? 14.603 0.750 -2.607 1.00 91.75 256 ASP A C 1
ATOM 1964 O O . ASP A 1 256 ? 14.457 -0.447 -2.341 1.00 91.75 256 ASP A O 1
ATOM 1968 N N . VAL A 1 257 ? 14.838 1.189 -3.838 1.00 91.62 257 VAL A N 1
ATOM 1969 C CA . VAL A 1 257 ? 15.089 0.323 -4.990 1.00 91.62 257 VAL A CA 1
ATOM 1970 C C . VAL A 1 257 ? 16.492 0.619 -5.499 1.00 91.62 257 VAL A C 1
ATOM 1972 O O . VAL A 1 257 ? 16.755 1.723 -5.972 1.00 91.62 257 VAL A O 1
ATOM 1975 N N . ASP A 1 258 ? 17.377 -0.375 -5.460 1.00 89.88 258 ASP A N 1
ATOM 1976 C CA . ASP A 1 258 ? 18.745 -0.231 -5.970 1.00 89.88 258 ASP A CA 1
ATOM 1977 C C . ASP A 1 258 ? 18.788 0.095 -7.480 1.00 89.88 258 ASP A C 1
ATOM 1979 O O . ASP A 1 258 ? 17.872 -0.238 -8.238 1.00 89.88 258 ASP A O 1
ATOM 1983 N N . PHE A 1 259 ? 19.866 0.753 -7.920 1.00 84.56 259 PHE A N 1
ATOM 1984 C CA . PHE A 1 259 ? 20.080 1.199 -9.308 1.00 84.56 259 PHE A CA 1
ATOM 1985 C C . PHE A 1 259 ? 20.423 0.077 -10.297 1.00 84.56 259 PHE A C 1
ATOM 1987 O O . PHE A 1 259 ? 21.128 -0.884 -9.913 1.00 84.56 259 PHE A O 1
#

Radius of gyration: 32.48 Å; chains: 1; bounding box: 62×132×66 Å

Secondary structure (DSSP, 8-state):
-------------------------------PEES-S----TT--S-GGGB-EEEESS---TTSEEEEEEEE-GGG--S-EEEEEEEEPTT---B--GGGEEEEETTEEE-B-GGG-EEETTPPP--HHHHHHHHHHHHHT-----S--EEEEEETTEEEEEEHHHHHHHHTTS-----------------PPP------EEEEEEBSSPPPTT--EEEEEEEEE--SS-EEEEEEEEEEETT-SSPEEEEEEEEEE--

Sequence (259 aa):
MQLFRSPLSRLAIATTLLSSSLTFMPQMAEARQPCGSFTINWGGTIPQGDILKCAVEYNSGARRRDRYYLEIKKSKIVDRFQTFELSFPEDFDGRVDDAKIRVRVNGREVALNEAATAWDPDSLPTDPAQQSQTILGNIAASTTTPDRGGELVLVNGELVFLDSETLAAQQASQSNNTNNNNPAPEPEIAEEPEDEGPRSRSLVITLAEPLSPESDVEIILDSVNNPSRGGMYLITAFARSQGAPLPSRLGSWLLDVDF